Protein AF-A0A5C7DR04-F1 (afdb_monomer_lite)

Secondary structure (DSSP, 8-state):
----SHHHHHHHHHHHHHHHHHHHHTTSS-TT--EEEEEE---TT------SHHHHHHHHHHHHHHHHT-SS--SSS----EEEEETHHHHHHHHHHHH-GGG-SEEEEES---SSTTTGGGGTTHHHH-TTTS-SEEE-SS-SSEEEEEE-----BS-TTSTTB--HHHHHHH-S--HHHHHHHTTS---EEEEEEETT--SSS-HHHHHHHHHHHHHTT--EEEEEE-SGGG--SSS---SSTTTT--HHHHHHHHHHHHHHSPPPP--S-SEEEEEETTEEEEEEEETTEEEEEEEE------

Structure (mmCIF, N/CA/C/O backbone):
data_AF-A0A5C7DR04-F1
#
_entry.id   AF-A0A5C7DR04-F1
#
loop_
_atom_site.group_PDB
_atom_site.id
_atom_site.type_symbol
_atom_site.label_atom_id
_atom_site.label_alt_id
_atom_site.label_comp_id
_atom_site.label_asym_id
_atom_site.label_entity_id
_atom_site.label_seq_id
_atom_site.pdbx_PDB_ins_code
_atom_site.Cartn_x
_atom_site.Cartn_y
_atom_site.Cartn_z
_atom_site.occupancy
_atom_site.B_iso_or_equiv
_atom_site.auth_seq_id
_atom_site.auth_comp_id
_atom_site.auth_asym_id
_atom_site.auth_atom_id
_atom_site.pdbx_PDB_model_num
ATOM 1 N N . GLN A 1 1 ? 4.072 -14.974 -33.316 1.00 53.84 1 GLN A N 1
ATOM 2 C CA . GLN A 1 1 ? 3.931 -16.163 -32.447 1.00 53.84 1 GLN A CA 1
ATOM 3 C C . GLN A 1 1 ? 3.805 -15.668 -31.012 1.00 53.84 1 GLN A C 1
ATOM 5 O O . GLN A 1 1 ? 4.545 -14.759 -30.657 1.00 53.84 1 GLN A O 1
ATOM 10 N N . LYS A 1 2 ? 2.836 -16.148 -30.222 1.00 63.50 2 LYS A N 1
ATOM 11 C CA . LYS A 1 2 ? 2.761 -15.791 -28.796 1.00 63.50 2 LYS A CA 1
ATOM 12 C C . LYS A 1 2 ? 3.676 -16.752 -28.033 1.00 63.50 2 LYS A C 1
ATOM 14 O O . LYS A 1 2 ? 3.395 -17.942 -28.037 1.00 63.50 2 LYS A O 1
ATOM 19 N N . LEU A 1 3 ? 4.771 -16.245 -27.467 1.00 79.62 3 LEU A N 1
ATOM 20 C CA . LEU A 1 3 ? 5.701 -17.010 -26.629 1.00 79.62 3 LEU A CA 1
ATOM 21 C C . LEU A 1 3 ? 5.129 -17.025 -25.207 1.00 79.62 3 LEU A C 1
ATOM 23 O O . LEU A 1 3 ? 5.363 -16.093 -24.440 1.00 79.62 3 LEU A O 1
ATOM 27 N N . ASN A 1 4 ? 4.273 -18.002 -24.910 1.00 80.06 4 ASN A N 1
ATOM 28 C CA . ASN A 1 4 ? 3.465 -18.000 -23.681 1.00 80.06 4 ASN A CA 1
ATOM 29 C C . ASN A 1 4 ? 4.075 -18.842 -22.556 1.00 80.06 4 ASN A C 1
ATOM 31 O O . ASN A 1 4 ? 3.602 -18.776 -21.423 1.00 80.06 4 ASN A O 1
ATOM 35 N N . THR A 1 5 ? 5.097 -19.636 -22.865 1.00 83.62 5 THR A N 1
ATOM 36 C CA . THR A 1 5 ? 5.826 -20.466 -21.901 1.00 83.62 5 THR A CA 1
ATOM 37 C C . THR A 1 5 ? 7.280 -20.022 -21.823 1.00 83.62 5 THR A C 1
ATOM 39 O O . THR A 1 5 ? 7.810 -19.434 -22.770 1.00 83.62 5 THR A O 1
ATOM 42 N N . PHE A 1 6 ? 7.938 -20.288 -20.694 1.00 85.38 6 PHE A N 1
ATOM 43 C CA . PHE A 1 6 ? 9.355 -19.964 -20.543 1.00 85.38 6 PHE A CA 1
ATOM 44 C C . PHE A 1 6 ? 10.213 -20.785 -21.518 1.00 85.38 6 PHE A C 1
ATOM 46 O O . PHE A 1 6 ? 11.173 -20.268 -22.081 1.00 85.38 6 PHE A O 1
ATOM 53 N N . GLU A 1 7 ? 9.811 -22.027 -21.781 1.00 89.44 7 GLU A N 1
ATOM 54 C CA . GLU A 1 7 ? 10.455 -22.973 -22.690 1.00 89.44 7 GLU A CA 1
ATOM 55 C C . GLU A 1 7 ? 10.422 -22.504 -24.150 1.00 89.44 7 GLU A C 1
ATOM 57 O O . GLU A 1 7 ? 11.384 -22.712 -24.885 1.00 89.44 7 GLU A O 1
ATOM 62 N N . GLU A 1 8 ? 9.347 -21.835 -24.576 1.00 88.88 8 GLU A N 1
ATOM 63 C CA . GLU A 1 8 ? 9.268 -21.201 -25.898 1.00 88.88 8 GLU A CA 1
ATOM 64 C C . GLU A 1 8 ? 9.982 -19.844 -25.922 1.00 88.88 8 GLU A C 1
ATOM 66 O O . GLU A 1 8 ? 10.647 -19.493 -26.898 1.00 88.88 8 GLU A O 1
ATOM 71 N N . PHE A 1 9 ? 9.827 -19.060 -24.853 1.00 90.19 9 PHE A N 1
ATOM 72 C CA . PHE A 1 9 ? 10.338 -17.698 -24.759 1.00 90.19 9 PHE A CA 1
ATOM 73 C C . PHE A 1 9 ? 11.866 -17.651 -24.704 1.00 90.19 9 PHE A C 1
ATOM 75 O O . PHE A 1 9 ? 12.489 -16.891 -25.448 1.00 90.19 9 PHE A O 1
ATOM 82 N N . TYR A 1 10 ? 12.477 -18.468 -23.846 1.00 93.19 10 TYR A N 1
ATOM 83 C CA . TYR A 1 10 ? 13.900 -18.377 -23.540 1.00 93.19 10 TYR A CA 1
ATOM 84 C C . TYR A 1 10 ? 14.803 -18.619 -24.762 1.00 93.19 10 TYR A C 1
ATOM 86 O O . TYR A 1 10 ? 15.653 -17.765 -25.017 1.00 93.19 10 TYR A O 1
ATOM 94 N N . PRO A 1 11 ? 14.626 -19.683 -25.578 1.00 94.94 11 PRO A N 1
ATOM 95 C CA . PRO A 1 11 ? 15.494 -19.919 -26.736 1.00 94.94 11 PRO A CA 1
ATOM 96 C C . PRO A 1 11 ? 15.430 -18.792 -27.773 1.00 94.94 11 PRO A C 1
ATOM 98 O O . PRO A 1 11 ? 16.454 -18.399 -28.332 1.00 94.94 11 PRO A O 1
ATOM 101 N N . ALA A 1 12 ? 14.235 -18.238 -28.008 1.00 93.69 12 ALA A N 1
ATOM 102 C CA . ALA A 1 12 ? 14.050 -17.127 -28.935 1.00 93.69 12 ALA A CA 1
ATOM 103 C C . ALA A 1 12 ? 14.762 -15.856 -28.443 1.00 93.69 12 ALA A C 1
ATOM 105 O O . ALA A 1 12 ? 15.415 -15.164 -29.227 1.00 93.69 12 ALA A O 1
ATOM 106 N N . MET A 1 13 ? 14.661 -15.559 -27.145 1.00 94.81 13 MET A N 1
ATOM 107 C CA . MET A 1 13 ? 15.307 -14.389 -26.552 1.00 94.81 13 MET A CA 1
ATOM 108 C C . MET A 1 13 ? 16.822 -14.553 -26.424 1.00 94.81 13 MET A C 1
ATOM 110 O O . MET A 1 13 ? 17.541 -13.587 -26.653 1.00 94.81 13 MET A O 1
ATOM 114 N N . ASP A 1 14 ? 17.327 -15.755 -26.137 1.00 96.56 14 ASP A N 1
ATOM 115 C CA . ASP A 1 14 ? 18.769 -16.031 -26.108 1.00 96.56 14 ASP A CA 1
ATOM 116 C C . ASP A 1 14 ? 19.404 -15.826 -27.491 1.00 96.56 14 ASP A C 1
ATOM 118 O O . ASP A 1 14 ? 20.436 -15.160 -27.618 1.00 96.56 14 ASP A O 1
ATOM 122 N N . TYR A 1 15 ? 18.748 -16.319 -28.549 1.00 96.50 15 TYR A N 1
ATOM 123 C CA . TYR A 1 15 ? 19.172 -16.060 -29.925 1.00 96.50 15 TYR A CA 1
ATOM 124 C C . TYR A 1 15 ? 19.220 -14.557 -30.228 1.00 96.50 15 TYR A C 1
ATOM 126 O O . TYR A 1 15 ? 20.228 -14.052 -30.728 1.00 96.50 15 TYR A O 1
ATOM 134 N N . LEU A 1 16 ? 18.153 -13.828 -29.891 1.00 96.12 16 LEU A N 1
ATOM 135 C CA . LEU A 1 16 ? 18.067 -12.392 -30.141 1.00 96.12 16 LEU A CA 1
ATOM 136 C C . LEU A 1 16 ? 19.117 -11.611 -29.334 1.00 96.12 16 LEU A C 1
ATOM 138 O O . LEU A 1 16 ? 19.776 -10.726 -29.871 1.00 96.12 16 LEU A O 1
ATOM 142 N N . ASN A 1 17 ? 19.338 -11.988 -28.075 1.00 97.56 17 ASN A N 1
ATOM 143 C CA . ASN A 1 17 ? 20.356 -11.409 -27.204 1.00 97.56 17 ASN A CA 1
ATOM 144 C C . ASN A 1 17 ? 21.767 -11.558 -27.797 1.00 97.56 17 ASN A C 1
ATOM 146 O O . ASN A 1 17 ? 22.533 -10.594 -27.779 1.00 97.56 17 ASN A O 1
ATOM 150 N N . LYS A 1 18 ? 22.095 -12.735 -28.353 1.00 98.06 18 LYS A N 1
ATOM 151 C CA . LYS A 1 18 ? 23.366 -12.983 -29.057 1.00 98.06 18 LYS A CA 1
ATOM 152 C C . LYS A 1 18 ? 23.480 -12.152 -30.330 1.00 98.06 18 LYS A C 1
ATOM 154 O O . LYS A 1 18 ? 24.521 -11.552 -30.564 1.00 98.06 18 LYS A O 1
ATOM 159 N N . LYS A 1 19 ? 22.400 -12.038 -31.108 1.00 98.00 19 LYS A N 1
ATOM 160 C CA . LYS A 1 19 ? 22.392 -11.189 -32.306 1.00 98.00 19 LYS A CA 1
ATOM 161 C C . LYS A 1 19 ? 22.605 -9.716 -31.996 1.00 98.00 19 LYS A C 1
ATOM 163 O O . LYS A 1 19 ? 23.374 -9.069 -32.697 1.00 98.00 19 LYS A O 1
ATOM 168 N N . ILE A 1 20 ? 22.016 -9.206 -30.918 1.00 98.00 20 ILE A N 1
ATOM 169 C CA . ILE A 1 20 ? 22.282 -7.835 -30.473 1.00 98.00 20 ILE A CA 1
ATOM 170 C C . ILE A 1 20 ? 23.759 -7.672 -30.081 1.00 98.00 20 ILE A C 1
ATOM 172 O O . ILE A 1 20 ? 24.358 -6.657 -30.425 1.00 98.00 20 ILE A O 1
ATOM 176 N N . THR A 1 21 ? 24.377 -8.666 -29.429 1.00 98.12 21 THR A N 1
ATOM 177 C CA . THR A 1 21 ? 25.829 -8.648 -29.165 1.00 98.12 21 THR A CA 1
ATOM 178 C C . THR A 1 21 ? 26.639 -8.537 -30.456 1.00 98.12 21 THR A C 1
ATOM 180 O O . THR A 1 21 ? 27.527 -7.691 -30.535 1.00 98.12 21 THR A O 1
ATOM 183 N N . ASP A 1 22 ? 26.333 -9.356 -31.465 1.00 98.06 22 ASP A N 1
ATOM 184 C CA . ASP A 1 22 ? 27.039 -9.338 -32.753 1.00 98.06 22 ASP A CA 1
ATOM 185 C C . ASP A 1 22 ? 26.921 -7.958 -33.425 1.00 98.06 22 ASP A C 1
ATOM 187 O O . ASP A 1 22 ? 27.922 -7.377 -33.840 1.00 98.06 22 ASP A O 1
ATOM 191 N N . MET A 1 23 ? 25.713 -7.388 -33.451 1.00 98.06 23 MET A N 1
ATOM 192 C CA . MET A 1 23 ? 25.447 -6.069 -34.039 1.00 98.06 23 MET A CA 1
ATOM 193 C C . MET A 1 23 ? 26.178 -4.942 -33.299 1.00 98.06 23 MET A C 1
ATOM 195 O O . MET A 1 23 ? 26.731 -4.044 -33.931 1.00 98.06 23 MET A O 1
ATOM 199 N N . LYS A 1 24 ? 26.257 -5.004 -31.964 1.00 97.81 24 LYS A N 1
ATOM 200 C CA . LYS A 1 24 ? 27.069 -4.067 -31.171 1.00 97.81 24 LYS A CA 1
ATOM 201 C C . LYS A 1 24 ? 28.560 -4.182 -31.490 1.00 97.81 24 LYS A C 1
ATOM 203 O O . LYS A 1 24 ? 29.246 -3.168 -31.602 1.00 97.81 24 LYS A O 1
ATOM 208 N N . ASN A 1 25 ? 29.071 -5.404 -31.649 1.00 97.38 25 ASN A N 1
ATOM 209 C CA . ASN A 1 25 ? 30.475 -5.638 -32.000 1.00 97.38 25 ASN A CA 1
ATOM 210 C C . ASN A 1 25 ? 30.809 -5.112 -33.401 1.00 97.38 25 ASN A C 1
ATOM 212 O O . ASN A 1 25 ? 31.904 -4.596 -33.613 1.00 97.38 25 ASN A O 1
ATOM 216 N N . ASN A 1 26 ? 29.849 -5.184 -34.322 1.00 97.69 26 ASN A N 1
ATOM 217 C CA . ASN A 1 26 ? 29.962 -4.660 -35.681 1.00 97.69 26 ASN A CA 1
ATOM 218 C C . ASN A 1 26 ? 29.701 -3.148 -35.795 1.00 97.69 26 ASN A C 1
ATOM 220 O O . ASN A 1 26 ? 29.744 -2.617 -36.901 1.00 97.69 26 ASN A O 1
ATOM 224 N N . LEU A 1 27 ? 29.444 -2.452 -34.679 1.00 96.31 27 LEU A N 1
ATOM 225 C CA . LEU A 1 27 ? 29.074 -1.028 -34.639 1.00 96.31 27 LEU A CA 1
ATOM 226 C C . LEU A 1 27 ? 27.768 -0.704 -35.391 1.00 96.31 27 LEU A C 1
ATOM 228 O O . LEU A 1 27 ? 27.544 0.436 -35.791 1.00 96.31 27 LEU A O 1
ATOM 232 N N . GLU A 1 28 ? 26.896 -1.697 -35.570 1.00 97.50 28 GLU A N 1
ATOM 233 C CA . GLU A 1 28 ? 25.547 -1.513 -36.121 1.00 97.50 28 GLU A CA 1
ATOM 234 C C . GLU A 1 28 ? 24.583 -0.968 -35.058 1.00 97.50 28 GLU A C 1
ATOM 236 O O . GLU A 1 28 ? 23.640 -0.250 -35.384 1.00 97.50 28 GLU A O 1
ATOM 241 N N . PHE A 1 29 ? 24.838 -1.290 -33.786 1.00 97.06 29 PHE A N 1
ATOM 242 C CA . PHE A 1 29 ? 24.154 -0.723 -32.626 1.00 97.06 29 PHE A CA 1
ATOM 243 C C . PHE A 1 29 ? 25.140 -0.089 -31.651 1.00 97.06 29 PHE A C 1
ATOM 245 O O . PHE A 1 29 ? 26.270 -0.559 -31.489 1.00 97.06 29 PHE A O 1
ATOM 252 N N . ASP A 1 30 ? 24.667 0.936 -30.941 1.00 97.06 30 ASP A N 1
ATOM 253 C CA . ASP A 1 30 ? 25.412 1.553 -29.851 1.00 97.06 30 ASP A CA 1
ATOM 254 C C . ASP A 1 30 ? 25.696 0.541 -28.733 1.00 97.06 30 ASP A C 1
ATOM 256 O O . ASP A 1 30 ? 24.908 -0.368 -28.445 1.00 97.06 30 ASP A O 1
ATOM 260 N N . LYS A 1 31 ? 26.841 0.693 -28.062 1.00 94.06 31 LYS A N 1
ATOM 261 C CA . LYS A 1 31 ? 27.266 -0.248 -27.011 1.00 94.06 31 LYS A CA 1
ATOM 262 C C . LYS A 1 31 ? 26.282 -0.301 -25.837 1.00 94.06 31 LYS A C 1
ATOM 264 O O . LYS A 1 31 ? 26.107 -1.367 -25.239 1.00 94.06 31 LYS A O 1
ATOM 269 N N . ASP A 1 32 ? 25.636 0.819 -25.534 1.00 95.25 32 ASP A N 1
ATOM 270 C CA . ASP A 1 32 ? 24.636 0.989 -24.479 1.00 95.25 32 ASP A CA 1
ATOM 271 C C . ASP A 1 32 ? 23.197 0.693 -24.935 1.00 95.25 32 ASP A C 1
ATOM 273 O O . ASP A 1 32 ? 22.281 0.755 -24.117 1.00 95.25 32 ASP A O 1
ATOM 277 N N . TYR A 1 33 ? 22.987 0.300 -26.197 1.00 96.44 33 TYR A N 1
ATOM 278 C CA . TYR A 1 33 ? 21.675 -0.122 -26.682 1.00 96.44 33 TYR A CA 1
ATOM 279 C C . TYR A 1 33 ? 21.132 -1.310 -25.876 1.00 96.44 33 TYR A C 1
ATOM 281 O O . TYR A 1 33 ? 21.823 -2.310 -25.666 1.00 96.44 33 TYR A O 1
ATOM 289 N N . TYR A 1 34 ? 19.858 -1.260 -25.506 1.00 96.56 34 TYR A N 1
ATOM 290 C CA . TYR A 1 34 ? 19.129 -2.408 -24.978 1.00 96.56 34 TYR A CA 1
ATOM 291 C C . TYR A 1 34 ? 17.818 -2.571 -25.734 1.00 96.56 34 TYR A C 1
ATOM 293 O O . TYR A 1 34 ? 17.179 -1.592 -26.115 1.00 96.56 34 TYR A O 1
ATOM 301 N N . LEU A 1 35 ? 17.393 -3.820 -25.908 1.00 96.62 35 LEU A N 1
ATOM 302 C CA . LEU A 1 35 ? 16.041 -4.114 -26.350 1.00 96.62 35 LEU A CA 1
ATOM 303 C C . LEU A 1 35 ? 15.118 -4.190 -25.129 1.00 96.62 35 LEU A C 1
ATOM 305 O O . LEU A 1 35 ? 15.188 -5.151 -24.362 1.00 96.62 35 LEU A O 1
ATOM 309 N N . ASP A 1 36 ? 14.244 -3.202 -24.950 1.00 96.44 36 ASP A N 1
ATOM 310 C CA . ASP A 1 36 ? 13.188 -3.258 -23.938 1.00 96.44 36 ASP A CA 1
ATOM 311 C C . ASP A 1 36 ? 12.018 -4.128 -24.423 1.00 96.44 36 ASP A C 1
ATOM 313 O O . ASP A 1 36 ? 11.396 -3.852 -25.449 1.00 96.44 36 ASP A O 1
ATOM 317 N N . LEU A 1 37 ? 11.674 -5.165 -23.658 1.00 94.44 37 LEU A N 1
ATOM 318 C CA . LEU A 1 37 ? 10.532 -6.038 -23.931 1.00 94.44 37 LEU A CA 1
ATOM 319 C C . LEU A 1 37 ? 9.555 -6.041 -22.763 1.00 94.44 37 LEU A C 1
ATOM 321 O O . LEU A 1 37 ? 9.928 -6.299 -21.620 1.00 94.44 37 LEU A O 1
ATOM 325 N N . SER A 1 38 ? 8.272 -5.829 -23.053 1.00 93.38 38 SER A N 1
ATOM 326 C CA . SER A 1 38 ? 7.228 -5.985 -22.041 1.00 93.38 38 SER A CA 1
ATOM 327 C C . SER A 1 38 ? 6.921 -7.463 -21.793 1.00 93.38 38 SER A C 1
ATOM 329 O O . SER A 1 38 ? 6.648 -8.204 -22.740 1.00 93.38 38 SER A O 1
ATOM 331 N N . THR A 1 39 ? 6.861 -7.867 -20.528 1.00 91.75 39 THR A N 1
ATOM 332 C CA . THR A 1 39 ? 6.370 -9.184 -20.106 1.00 91.75 39 THR A CA 1
ATOM 333 C C . THR A 1 39 ? 5.263 -9.006 -19.073 1.00 91.75 39 THR A C 1
ATOM 335 O O . THR A 1 39 ? 5.278 -8.062 -18.285 1.00 91.75 39 THR A O 1
ATOM 338 N N . THR A 1 40 ? 4.258 -9.876 -19.093 1.00 91.00 40 THR A N 1
ATOM 339 C CA . THR A 1 40 ? 3.174 -9.847 -18.106 1.00 91.00 40 THR A CA 1
ATOM 340 C C . THR A 1 40 ? 3.174 -11.164 -17.353 1.00 91.00 40 THR A C 1
ATOM 342 O O . THR A 1 40 ? 3.151 -12.226 -17.971 1.00 91.00 40 THR A O 1
ATOM 345 N N . ILE A 1 41 ? 3.218 -11.087 -16.025 1.00 88.06 41 ILE A N 1
ATOM 346 C CA . ILE A 1 41 ? 3.162 -12.254 -15.152 1.00 88.06 41 ILE A CA 1
ATOM 347 C C . ILE A 1 41 ? 1.783 -12.891 -15.300 1.00 88.06 41 ILE A C 1
ATOM 349 O O . ILE A 1 41 ? 0.761 -12.212 -15.188 1.00 88.06 41 ILE A O 1
ATOM 353 N N . GLN A 1 42 ? 1.770 -14.201 -15.532 1.00 87.19 42 GLN A N 1
ATOM 354 C CA . GLN A 1 42 ? 0.560 -15.005 -15.617 1.00 87.19 42 GLN A CA 1
ATOM 355 C C . GLN A 1 42 ? 0.405 -15.819 -14.321 1.00 87.19 42 GLN A C 1
ATOM 357 O O . GLN A 1 42 ? 1.131 -16.796 -14.131 1.00 87.19 42 GLN A O 1
ATOM 362 N N . PRO A 1 43 ? -0.519 -15.450 -13.415 1.00 87.62 43 PRO A N 1
ATOM 363 C CA . PRO A 1 43 ? -0.771 -16.226 -12.203 1.00 87.62 43 PRO A CA 1
ATOM 364 C C . PRO A 1 43 ? -1.338 -17.614 -12.526 1.00 87.62 43 PRO A C 1
ATOM 366 O O . PRO A 1 43 ? -2.133 -17.768 -13.458 1.00 87.62 43 PRO A O 1
ATOM 369 N N . THR A 1 44 ? -0.996 -18.618 -11.714 1.00 88.56 44 THR A N 1
ATOM 370 C CA . THR A 1 44 ? -1.388 -20.027 -11.931 1.00 88.56 44 THR A CA 1
ATOM 371 C C . THR A 1 44 ? -2.897 -20.253 -11.869 1.00 88.56 44 THR A C 1
ATOM 373 O O . THR A 1 44 ? -3.418 -21.122 -12.562 1.00 88.56 44 THR A O 1
ATOM 376 N N . LYS A 1 45 ? -3.613 -19.449 -11.076 1.00 91.00 45 LYS A N 1
ATOM 377 C CA . LYS A 1 45 ? -5.073 -19.523 -10.910 1.00 91.00 45 LYS A CA 1
ATOM 378 C C . LYS A 1 45 ? -5.829 -18.465 -11.712 1.00 91.00 45 LYS A C 1
ATOM 380 O O . LYS A 1 45 ? -6.986 -18.180 -11.422 1.00 91.00 45 LYS A O 1
ATOM 385 N N . ASN A 1 46 ? -5.181 -17.858 -12.710 1.00 89.06 46 ASN A N 1
ATOM 386 C CA . ASN A 1 46 ? -5.761 -16.781 -13.513 1.00 89.06 46 ASN A CA 1
ATOM 387 C C . ASN A 1 46 ? -6.216 -15.563 -12.674 1.00 89.06 46 ASN A C 1
ATOM 389 O O . ASN A 1 46 ? -7.083 -14.800 -13.103 1.00 89.06 46 ASN A O 1
ATOM 393 N N . GLU A 1 47 ? -5.604 -15.361 -11.506 1.00 91.00 47 GLU A N 1
ATOM 394 C CA . GLU A 1 47 ? -5.825 -14.214 -10.619 1.00 91.00 47 GLU A CA 1
ATOM 395 C C . GLU A 1 47 ? -5.413 -12.896 -11.298 1.00 91.00 47 GLU A C 1
ATOM 397 O O . GLU A 1 47 ? -4.857 -12.880 -12.403 1.00 91.00 47 GLU A O 1
ATOM 402 N N . TYR A 1 48 ? -5.712 -11.774 -10.649 1.00 92.06 48 TYR A N 1
ATOM 403 C CA . TYR A 1 48 ? -5.290 -10.449 -11.088 1.00 92.06 48 TYR A CA 1
ATOM 404 C C . TYR A 1 48 ? -4.960 -9.568 -9.882 1.00 92.06 48 TYR A C 1
ATOM 406 O O . TYR A 1 48 ? -5.472 -9.761 -8.781 1.00 92.06 48 TYR A O 1
ATOM 414 N N . GLN A 1 49 ? -4.124 -8.563 -10.108 1.00 88.25 49 GLN A N 1
ATOM 415 C CA . GLN A 1 49 ? -3.772 -7.558 -9.122 1.00 88.25 49 GLN A CA 1
ATOM 416 C C . GLN A 1 49 ? -4.847 -6.460 -9.077 1.00 88.25 49 GLN A C 1
ATOM 418 O O . GLN A 1 49 ? -5.007 -5.687 -10.026 1.00 88.25 49 GLN A O 1
ATOM 423 N N . ASN A 1 50 ? -5.589 -6.383 -7.965 1.00 90.50 50 ASN A N 1
ATOM 424 C CA . ASN A 1 50 ? -6.555 -5.309 -7.674 1.00 90.50 50 ASN A CA 1
ATOM 425 C C . ASN A 1 50 ? -5.942 -4.137 -6.885 1.00 90.50 50 ASN A C 1
ATOM 427 O O . ASN A 1 50 ? -6.537 -3.057 -6.815 1.00 90.50 50 ASN A O 1
ATOM 431 N N . PHE A 1 51 ? -4.752 -4.356 -6.331 1.00 91.62 51 PHE A N 1
ATOM 432 C CA . PHE A 1 51 ? -3.941 -3.429 -5.560 1.00 91.62 51 PHE A CA 1
ATOM 433 C C . PHE A 1 51 ? -4.626 -2.903 -4.287 1.00 91.62 51 PHE A C 1
ATOM 435 O O . PHE A 1 51 ? -5.423 -1.964 -4.317 1.00 91.62 51 PHE A O 1
ATOM 442 N N . GLY A 1 52 ? -4.287 -3.484 -3.136 1.00 94.81 52 GLY A N 1
ATOM 443 C CA . GLY A 1 52 ? -4.706 -3.023 -1.812 1.00 94.81 52 GLY A CA 1
ATOM 444 C C . GLY A 1 52 ? -6.003 -3.642 -1.304 1.00 94.81 52 GLY A C 1
ATOM 445 O O . GLY A 1 52 ? -5.954 -4.426 -0.366 1.00 94.81 52 GLY A O 1
ATOM 446 N N . ILE A 1 53 ? -7.154 -3.288 -1.889 1.00 96.56 53 ILE A N 1
ATOM 447 C CA . ILE A 1 53 ? -8.475 -3.562 -1.282 1.00 96.56 53 ILE A CA 1
ATOM 448 C C . ILE A 1 53 ? -8.709 -5.056 -1.034 1.00 96.56 53 ILE A C 1
ATOM 450 O O . ILE A 1 53 ? -8.939 -5.440 0.107 1.00 96.56 53 ILE A O 1
ATOM 454 N N . MET A 1 54 ? -8.580 -5.902 -2.063 1.00 95.69 54 MET A N 1
ATOM 455 C CA . MET A 1 54 ? -8.756 -7.354 -1.901 1.00 95.69 54 MET A CA 1
ATOM 456 C C . MET A 1 54 ? -7.758 -7.944 -0.895 1.00 95.69 54 MET A C 1
ATOM 458 O O . MET A 1 54 ? -8.147 -8.697 -0.015 1.00 95.69 54 MET A O 1
ATOM 462 N N . GLN A 1 55 ? -6.492 -7.526 -0.960 1.00 96.50 55 GLN A N 1
ATOM 463 C CA . GLN A 1 55 ? -5.437 -8.025 -0.073 1.00 96.50 55 GLN A CA 1
ATOM 464 C C . GLN A 1 55 ? -5.691 -7.644 1.396 1.00 96.50 55 GLN A C 1
ATOM 466 O O . GLN A 1 55 ? -5.481 -8.452 2.294 1.00 96.50 55 GLN A O 1
ATOM 471 N N . ALA A 1 56 ? -6.148 -6.416 1.653 1.00 98.31 56 ALA A N 1
ATOM 472 C CA . ALA A 1 56 ? -6.493 -5.965 2.997 1.00 98.31 56 ALA A CA 1
ATOM 473 C C . ALA A 1 56 ? -7.758 -6.663 3.519 1.00 98.31 56 ALA A C 1
ATOM 475 O O . ALA A 1 56 ? -7.796 -7.054 4.683 1.00 98.31 56 ALA A O 1
ATOM 476 N N . MET A 1 57 ? -8.761 -6.885 2.664 1.00 98.00 57 MET A N 1
ATOM 477 C CA . MET A 1 57 ? -9.938 -7.682 3.025 1.00 98.00 57 MET A CA 1
ATOM 478 C C . MET A 1 57 ? -9.562 -9.129 3.360 1.00 98.00 57 MET A C 1
ATOM 480 O O . MET A 1 57 ? -10.053 -9.648 4.357 1.00 98.00 57 MET A O 1
ATOM 484 N N . ASP A 1 58 ? -8.655 -9.758 2.607 1.00 97.38 58 ASP A N 1
ATOM 485 C CA . ASP A 1 58 ? -8.159 -11.108 2.910 1.00 97.38 58 ASP A CA 1
ATOM 486 C C . ASP A 1 58 ? -7.466 -11.162 4.280 1.00 97.38 58 ASP A C 1
ATOM 488 O O . ASP A 1 58 ? -7.717 -12.077 5.067 1.00 97.38 58 ASP A O 1
ATOM 492 N N . ILE A 1 59 ? -6.645 -10.155 4.607 1.00 98.44 59 ILE A N 1
ATOM 493 C CA . ILE A 1 59 ? -6.008 -10.034 5.928 1.00 98.44 59 ILE A CA 1
ATOM 494 C C . ILE A 1 59 ? -7.067 -9.907 7.029 1.00 98.44 59 ILE A C 1
ATOM 496 O O . ILE A 1 59 ? -6.987 -10.614 8.033 1.00 98.44 59 ILE A O 1
ATOM 500 N N . ILE A 1 60 ? -8.069 -9.039 6.858 1.00 98.44 60 ILE A N 1
ATOM 501 C CA . ILE A 1 60 ? -9.118 -8.852 7.869 1.00 98.44 60 ILE A CA 1
ATOM 502 C C . ILE A 1 60 ? -9.962 -10.118 8.026 1.00 98.44 60 ILE A C 1
ATOM 504 O O . ILE A 1 60 ? -10.213 -10.541 9.150 1.00 98.44 60 ILE A O 1
ATOM 508 N N . ASN A 1 61 ? -10.344 -10.767 6.928 1.00 98.12 61 ASN A N 1
ATOM 509 C CA . ASN A 1 61 ? -11.111 -12.010 6.967 1.00 98.12 61 ASN A CA 1
ATOM 510 C C . ASN A 1 61 ? -10.333 -13.135 7.657 1.00 98.12 61 ASN A C 1
ATOM 512 O O . ASN A 1 61 ? -10.919 -13.909 8.409 1.00 98.12 61 ASN A O 1
ATOM 516 N N . ALA A 1 62 ? -9.010 -13.205 7.480 1.00 97.00 62 ALA A N 1
ATOM 517 C CA . ALA A 1 62 ? -8.176 -14.135 8.236 1.00 97.00 62 ALA A CA 1
ATOM 518 C C . ALA A 1 62 ? -8.176 -13.818 9.744 1.00 97.00 62 ALA A C 1
ATOM 520 O O . ALA A 1 62 ? -8.265 -14.734 10.561 1.00 97.00 62 ALA A O 1
ATOM 521 N N . ILE A 1 63 ? -8.119 -12.536 10.125 1.00 95.38 63 ILE A N 1
ATOM 522 C CA . ILE A 1 63 ? -8.208 -12.103 11.531 1.00 95.38 63 ILE A CA 1
ATOM 523 C C . ILE A 1 63 ? -9.557 -12.504 12.135 1.00 95.38 63 ILE A C 1
ATOM 525 O O . ILE A 1 63 ? -9.586 -13.079 13.222 1.00 95.38 63 ILE A O 1
ATOM 529 N N . LEU A 1 64 ? -10.658 -12.220 11.437 1.00 94.94 64 LEU A N 1
ATOM 530 C CA . LEU A 1 64 ? -12.011 -12.555 11.882 1.00 94.94 64 LEU A CA 1
ATOM 531 C C . LEU A 1 64 ? -12.195 -14.068 12.010 1.00 94.94 64 LEU A C 1
ATOM 533 O O . LEU A 1 64 ? -12.621 -14.546 13.059 1.00 94.94 64 LEU A O 1
ATOM 537 N N . TYR A 1 65 ? -11.749 -14.832 11.010 1.00 94.44 65 TYR A N 1
ATOM 538 C CA . TYR A 1 65 ? -11.788 -16.291 11.052 1.00 94.44 65 TYR A CA 1
ATOM 539 C C . TYR A 1 65 ? -11.034 -16.854 12.260 1.00 94.44 65 TYR A C 1
ATOM 541 O O . TYR A 1 65 ? -11.562 -17.722 12.952 1.00 94.44 65 TYR A O 1
ATOM 549 N N . ILE A 1 66 ? -9.821 -16.361 12.541 1.00 91.44 66 ILE A N 1
ATOM 550 C CA . ILE A 1 66 ? -9.029 -16.814 13.694 1.00 91.44 66 ILE A CA 1
ATOM 551 C C . ILE A 1 66 ? -9.729 -16.467 15.011 1.00 91.44 66 ILE A C 1
ATOM 553 O O . ILE A 1 66 ? -9.735 -17.301 15.911 1.00 91.44 66 ILE A O 1
ATOM 557 N N . LYS A 1 67 ? -10.324 -15.273 15.135 1.00 88.75 67 LYS A N 1
ATOM 558 C CA . LYS A 1 67 ? -11.071 -14.871 16.340 1.00 88.75 67 LYS A CA 1
ATOM 559 C C . LYS A 1 67 ? -12.302 -15.752 16.572 1.00 88.75 67 LYS A C 1
ATOM 561 O O . LYS A 1 67 ? -12.551 -16.135 17.710 1.00 88.75 67 LYS A O 1
ATOM 566 N N . ALA A 1 68 ? -13.018 -16.117 15.509 1.00 89.62 68 ALA A N 1
ATOM 567 C CA . ALA A 1 68 ? -14.165 -17.020 15.579 1.00 89.62 68 ALA A CA 1
ATOM 568 C C . ALA A 1 68 ? -13.762 -18.492 15.813 1.00 89.62 68 ALA A C 1
ATOM 570 O O . ALA A 1 68 ? -14.498 -19.249 16.440 1.00 89.62 68 ALA A O 1
ATOM 571 N N . ASN A 1 69 ? -12.581 -18.904 15.338 1.00 90.50 69 ASN A N 1
ATOM 572 C CA . ASN A 1 69 ? -12.121 -20.298 15.323 1.00 90.50 69 ASN A CA 1
ATOM 573 C C . ASN A 1 69 ? -10.757 -20.452 16.006 1.00 90.50 69 ASN A C 1
ATOM 575 O O . ASN A 1 69 ? -9.816 -21.000 15.424 1.00 90.50 69 ASN A O 1
ATOM 579 N N . LEU A 1 70 ? -10.626 -19.941 17.232 1.00 86.88 70 LEU A N 1
ATOM 580 C CA . LEU A 1 70 ? -9.343 -19.922 17.932 1.00 86.88 70 LEU A CA 1
ATOM 581 C C . LEU A 1 70 ? -8.754 -21.336 18.074 1.00 86.88 70 LEU A C 1
ATOM 583 O O . LEU A 1 70 ? -9.349 -22.187 18.738 1.00 86.88 70 LEU A O 1
ATOM 587 N N . PRO A 1 71 ? -7.551 -21.597 17.525 1.00 82.38 71 PRO A N 1
ATOM 588 C CA . PRO A 1 71 ? -6.933 -22.920 17.593 1.00 82.38 71 PRO A CA 1
ATOM 589 C C . PRO A 1 71 ? -6.261 -23.195 18.951 1.00 82.38 71 PRO A C 1
ATOM 591 O O . PRO A 1 71 ? -5.605 -24.220 19.127 1.00 82.38 71 PRO A O 1
ATOM 594 N N . PHE A 1 72 ? -6.386 -22.277 19.913 1.00 84.25 72 PHE A N 1
ATOM 595 C CA . PHE A 1 72 ? -5.789 -22.355 21.243 1.00 84.25 72 PHE A CA 1
ATOM 596 C C . PHE A 1 72 ? -6.718 -21.757 22.303 1.00 84.25 72 PHE A C 1
ATOM 598 O O . PHE A 1 72 ? -7.556 -20.902 22.020 1.00 84.25 72 PHE A O 1
ATOM 605 N N . LYS A 1 73 ? -6.540 -22.187 23.557 1.00 77.94 73 LYS A N 1
ATOM 606 C CA . LYS A 1 73 ? -7.241 -21.595 24.702 1.00 77.94 73 LYS A CA 1
ATOM 607 C C . LYS A 1 73 ? -6.640 -20.230 25.024 1.00 77.94 73 LYS A C 1
ATOM 609 O O . LYS A 1 73 ? -5.427 -20.114 25.190 1.00 77.94 73 LYS A O 1
ATOM 614 N N . ILE A 1 74 ? -7.494 -19.226 25.162 1.00 76.25 74 ILE A N 1
ATOM 615 C CA . ILE A 1 74 ? -7.122 -17.892 25.635 1.00 76.25 74 ILE A CA 1
ATOM 616 C C . ILE A 1 74 ? -7.481 -17.727 27.109 1.00 76.25 74 ILE A C 1
ATOM 618 O O . ILE A 1 74 ? -8.485 -18.261 27.573 1.00 76.25 74 ILE A O 1
ATOM 622 N N . MET A 1 75 ? -6.624 -17.027 27.858 1.00 63.00 75 MET A N 1
ATOM 623 C CA . MET A 1 75 ? -6.837 -16.755 29.288 1.00 63.00 75 MET A CA 1
ATOM 624 C C . MET A 1 75 ? -7.767 -15.554 29.531 1.00 63.00 75 MET A C 1
ATOM 626 O O . MET A 1 75 ? -8.335 -15.433 30.612 1.00 63.00 75 MET A O 1
ATOM 630 N N . SER A 1 76 ? -7.932 -14.682 28.534 1.00 62.50 76 SER A N 1
ATOM 631 C CA . SER A 1 76 ? -8.869 -13.553 28.509 1.00 62.50 76 SER A CA 1
ATOM 632 C C . SER A 1 76 ? -9.731 -13.640 27.258 1.00 62.50 76 SER A C 1
ATOM 634 O O . SER A 1 76 ? -9.258 -14.149 26.251 1.00 62.50 76 SER A O 1
ATOM 636 N N . TRP A 1 77 ? -10.960 -13.122 27.310 1.00 58.12 77 TRP A N 1
ATOM 637 C CA . TRP A 1 77 ? -11.931 -13.184 26.208 1.00 58.12 77 TRP A CA 1
ATOM 638 C C . TRP A 1 77 ? -11.516 -12.414 24.945 1.00 58.12 77 TRP A C 1
ATOM 640 O O . TRP A 1 77 ? -12.026 -12.713 23.873 1.00 58.12 77 TRP A O 1
ATOM 650 N N . ASP A 1 78 ? -10.568 -11.480 25.051 1.00 72.50 78 ASP A N 1
ATOM 651 C CA . ASP A 1 78 ? -10.112 -10.655 23.932 1.00 72.50 78 ASP A CA 1
ATOM 652 C C . ASP A 1 78 ? -8.602 -10.756 23.695 1.00 72.50 78 ASP A C 1
ATOM 654 O O . ASP A 1 78 ? -7.801 -10.820 24.634 1.00 72.50 78 ASP A O 1
ATOM 658 N N . ILE A 1 79 ? -8.223 -10.732 22.411 1.00 85.44 79 ILE A N 1
ATOM 659 C CA . ILE A 1 79 ? -6.838 -10.769 21.926 1.00 85.44 79 ILE A CA 1
ATOM 660 C C . ILE A 1 79 ? -6.518 -9.4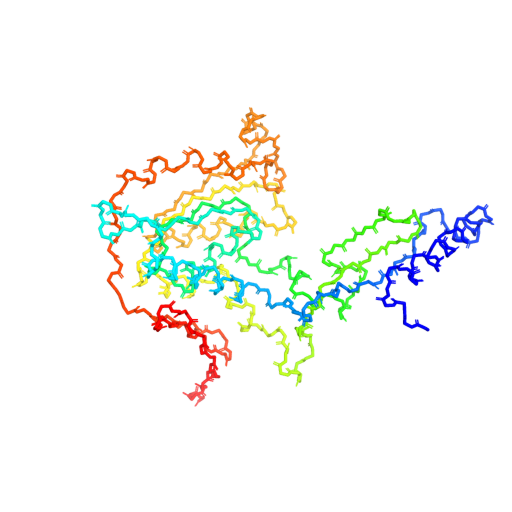60 21.203 1.00 85.44 79 ILE A C 1
ATOM 662 O O . ILE A 1 79 ? -7.255 -9.011 20.318 1.00 85.44 79 ILE A O 1
ATOM 666 N N . LYS A 1 80 ? -5.360 -8.881 21.530 1.00 91.31 80 LYS A N 1
ATOM 667 C CA . LYS A 1 80 ? -4.824 -7.713 20.830 1.00 91.31 80 LYS A CA 1
ATOM 668 C C . LYS A 1 80 ? -4.413 -8.084 19.401 1.00 91.31 80 LYS A C 1
ATOM 670 O O . LYS A 1 80 ? -3.627 -9.002 19.184 1.00 91.31 80 LYS A O 1
ATOM 675 N N . THR A 1 81 ? -4.938 -7.359 18.423 1.00 95.50 81 THR A N 1
ATOM 676 C CA . THR A 1 81 ? -4.633 -7.500 16.999 1.00 95.50 81 THR A CA 1
ATOM 677 C C . THR A 1 81 ? -3.575 -6.472 16.609 1.00 95.50 81 THR A C 1
ATOM 679 O O . THR A 1 81 ? -3.837 -5.270 16.563 1.00 95.50 81 THR A O 1
ATOM 682 N N . ILE A 1 82 ? -2.364 -6.957 16.340 1.00 97.62 82 ILE A N 1
ATOM 683 C CA . ILE A 1 82 ? -1.189 -6.142 16.015 1.00 97.62 82 ILE A CA 1
ATOM 684 C C . ILE A 1 82 ? -0.777 -6.470 14.583 1.00 97.62 82 ILE A C 1
ATOM 686 O O . ILE A 1 82 ? -0.428 -7.615 14.290 1.00 97.62 82 ILE A O 1
ATOM 690 N N . LEU A 1 83 ? -0.787 -5.477 13.699 1.00 98.38 83 LEU A N 1
ATOM 691 C CA . LEU A 1 83 ? -0.300 -5.627 12.332 1.00 98.38 83 LEU A CA 1
ATOM 692 C C . LEU A 1 83 ? 1.098 -5.034 12.210 1.00 98.38 83 LEU A C 1
ATOM 694 O O . LEU A 1 83 ? 1.337 -3.888 12.582 1.00 98.38 83 LEU A O 1
ATOM 698 N N . VAL A 1 84 ? 2.028 -5.823 11.677 1.00 98.38 84 VAL A N 1
ATOM 699 C CA . VAL A 1 84 ? 3.416 -5.406 11.468 1.00 98.38 84 VAL A CA 1
ATOM 700 C C . VAL A 1 84 ? 3.778 -5.609 10.009 1.00 98.38 84 VAL A C 1
ATOM 702 O O . VAL A 1 84 ? 3.601 -6.701 9.474 1.00 98.38 84 VAL A O 1
ATOM 705 N N . GLY A 1 85 ? 4.311 -4.575 9.366 1.00 97.81 85 GLY A N 1
ATOM 706 C CA . GLY A 1 85 ? 4.638 -4.643 7.949 1.00 97.81 85 GLY A CA 1
ATOM 707 C C . GLY A 1 85 ? 5.709 -3.649 7.532 1.00 97.81 85 GLY A C 1
ATOM 708 O O . GLY A 1 85 ? 5.951 -2.647 8.198 1.00 97.81 85 GLY A O 1
ATOM 709 N N . SER A 1 86 ? 6.355 -3.939 6.405 1.00 97.12 86 SER A N 1
ATOM 710 C CA . SER A 1 86 ? 7.272 -3.011 5.750 1.00 97.12 86 SER A CA 1
ATOM 711 C C . SER A 1 86 ? 6.853 -2.782 4.307 1.00 97.12 86 SER A C 1
ATOM 713 O O . SER A 1 86 ? 6.312 -3.697 3.678 1.00 97.12 86 SER A O 1
ATOM 715 N N . SER A 1 87 ? 7.084 -1.573 3.790 1.00 96.12 87 SER A N 1
ATOM 716 C CA . SER A 1 87 ? 6.752 -1.199 2.417 1.00 96.12 87 SER A CA 1
ATOM 717 C C . SER A 1 87 ? 5.274 -1.501 2.116 1.00 96.12 87 SER A C 1
ATOM 719 O O . SER A 1 87 ? 4.388 -1.079 2.864 1.00 96.12 87 SER A O 1
ATOM 721 N N . HIS A 1 88 ? 4.991 -2.299 1.085 1.00 96.25 88 HIS A N 1
ATOM 722 C CA . HIS A 1 88 ? 3.648 -2.776 0.754 1.00 96.25 88 HIS A CA 1
ATOM 723 C C . HIS A 1 88 ? 2.923 -3.444 1.937 1.00 96.25 88 HIS A C 1
ATOM 725 O O . HIS A 1 88 ? 1.731 -3.227 2.127 1.00 96.25 88 HIS A O 1
ATOM 731 N N . GLY A 1 89 ? 3.626 -4.213 2.777 1.00 97.69 89 GLY A N 1
ATOM 732 C CA . GLY A 1 89 ? 3.022 -4.853 3.951 1.00 97.69 89 GLY A CA 1
ATOM 733 C C . GLY A 1 89 ? 2.577 -3.847 5.016 1.00 97.69 89 GLY A C 1
ATOM 734 O O . GLY A 1 89 ? 1.519 -4.015 5.617 1.00 97.69 89 GLY A O 1
ATOM 735 N N . GLY A 1 90 ? 3.346 -2.772 5.223 1.00 98.19 90 GLY A N 1
ATOM 736 C CA . GLY A 1 90 ? 2.948 -1.675 6.112 1.00 98.19 90 GLY A CA 1
ATOM 737 C C . GLY A 1 90 ? 1.776 -0.876 5.533 1.00 98.19 90 GLY A C 1
ATOM 738 O O . GLY A 1 90 ? 0.867 -0.483 6.262 1.00 98.19 90 GLY A O 1
ATOM 739 N N . TYR A 1 91 ? 1.735 -0.717 4.207 1.00 98.38 91 TYR A N 1
ATOM 740 C CA . TYR A 1 91 ? 0.603 -0.112 3.504 1.00 98.38 91 TYR A CA 1
ATOM 741 C C . TYR A 1 91 ? -0.679 -0.928 3.720 1.00 98.38 91 TYR A C 1
ATOM 743 O O . TYR A 1 91 ? -1.702 -0.367 4.106 1.00 98.38 91 TYR A O 1
ATOM 751 N N . LEU A 1 92 ? -0.616 -2.254 3.553 1.00 98.62 92 LEU A N 1
ATOM 752 C CA . LEU A 1 92 ? -1.755 -3.138 3.805 1.00 98.62 92 LEU A CA 1
ATOM 753 C C . LEU A 1 92 ? -2.205 -3.092 5.269 1.00 98.62 92 LEU A C 1
ATOM 755 O O . LEU A 1 92 ? -3.406 -3.074 5.516 1.00 98.62 92 LEU A O 1
ATOM 759 N N . ALA A 1 93 ? -1.278 -3.009 6.229 1.00 98.69 93 ALA A N 1
ATOM 760 C CA . ALA A 1 93 ? -1.621 -2.848 7.643 1.00 98.69 93 ALA A CA 1
ATOM 761 C C . ALA A 1 93 ? -2.426 -1.560 7.896 1.00 98.69 93 ALA A C 1
ATOM 763 O O . ALA A 1 93 ? -3.494 -1.607 8.506 1.00 98.69 93 ALA A O 1
ATOM 764 N N . ASN A 1 94 ? -1.964 -0.427 7.356 1.00 98.69 94 ASN A N 1
ATOM 765 C CA . ASN A 1 94 ? -2.689 0.845 7.419 1.00 98.69 94 ASN A CA 1
ATOM 766 C C . ASN A 1 94 ? -4.052 0.773 6.711 1.00 98.69 94 ASN A C 1
ATOM 768 O O . ASN A 1 94 ? -5.043 1.292 7.224 1.00 98.69 94 ASN A O 1
ATOM 772 N N . LEU A 1 95 ? -4.129 0.093 5.564 1.00 98.62 95 LEU A N 1
ATOM 773 C CA . LEU A 1 95 ? -5.381 -0.085 4.832 1.00 98.62 95 LEU A CA 1
ATOM 774 C C . LEU A 1 95 ? -6.377 -0.961 5.605 1.00 98.62 95 LEU A C 1
ATOM 776 O O . LEU A 1 95 ? -7.567 -0.665 5.598 1.00 98.62 95 LEU A O 1
ATOM 780 N N . CYS A 1 96 ? -5.908 -1.981 6.332 1.00 98.81 96 CYS A N 1
ATOM 781 C CA . CYS A 1 96 ? -6.762 -2.787 7.207 1.00 98.81 96 CYS A CA 1
ATOM 782 C C . CYS A 1 96 ? -7.393 -1.936 8.317 1.00 98.81 96 CYS A C 1
ATOM 784 O O . CYS A 1 96 ? -8.594 -2.033 8.552 1.00 98.81 96 CYS A O 1
ATOM 786 N N . ALA A 1 97 ? -6.612 -1.057 8.956 1.00 98.50 97 ALA A N 1
ATOM 787 C CA . ALA A 1 97 ? -7.136 -0.122 9.953 1.00 98.50 97 ALA A CA 1
ATOM 788 C C . ALA A 1 97 ? -8.125 0.891 9.369 1.00 98.50 97 ALA A C 1
ATOM 790 O O . ALA A 1 97 ? -9.039 1.316 10.070 1.00 98.50 97 ALA A O 1
ATOM 791 N N . LYS A 1 98 ? -7.959 1.286 8.105 1.00 98.62 98 LYS A N 1
ATOM 792 C CA . LYS A 1 98 ? -8.936 2.123 7.404 1.00 98.62 98 LYS A CA 1
ATOM 793 C C . LYS A 1 98 ? -10.240 1.354 7.150 1.00 98.62 98 LYS A C 1
ATOM 795 O O . LYS A 1 98 ? -11.317 1.878 7.375 1.00 98.62 98 LYS A O 1
ATOM 800 N N . ILE A 1 99 ? -10.159 0.100 6.711 1.00 98.62 99 ILE A N 1
ATOM 801 C CA . ILE A 1 99 ? -11.333 -0.715 6.355 1.00 98.62 99 ILE A CA 1
ATOM 802 C C . ILE A 1 99 ? -12.132 -1.166 7.586 1.00 98.62 99 ILE A C 1
ATOM 804 O O . ILE A 1 99 ? -13.357 -1.135 7.566 1.00 98.62 99 ILE A O 1
ATOM 808 N N . ALA A 1 100 ? -11.449 -1.604 8.643 1.00 98.19 100 ALA A N 1
ATOM 809 C CA . ALA A 1 100 ? -12.071 -2.140 9.849 1.00 98.19 100 ALA A CA 1
ATOM 810 C C . ALA A 1 100 ? -11.306 -1.669 11.101 1.00 98.19 100 ALA A C 1
ATOM 812 O O . ALA A 1 100 ? -10.651 -2.480 11.764 1.00 98.19 100 ALA A O 1
ATOM 813 N N . PRO A 1 101 ? -11.358 -0.365 11.443 1.00 97.56 101 PRO A N 1
ATOM 814 C CA . PRO A 1 101 ? -10.591 0.209 12.557 1.00 97.56 101 PRO A CA 1
ATOM 815 C C . PRO A 1 101 ? -10.841 -0.510 13.887 1.00 97.56 101 PRO A C 1
ATOM 817 O O . PRO A 1 101 ? -9.919 -0.748 14.658 1.00 97.56 101 PRO A O 1
ATOM 820 N N . TRP A 1 102 ? -12.069 -0.973 14.109 1.00 96.50 102 TRP A N 1
ATOM 821 C CA . TRP A 1 102 ? -12.467 -1.727 15.297 1.00 96.50 102 TRP A CA 1
ATOM 822 C C . TRP A 1 102 ? -11.818 -3.105 15.448 1.00 96.50 102 TRP A C 1
ATOM 824 O O . TRP A 1 102 ? -11.962 -3.726 16.500 1.00 96.50 102 TRP A O 1
ATOM 834 N N . ASN A 1 103 ? -11.149 -3.617 14.415 1.00 95.81 103 ASN A N 1
ATOM 835 C CA . ASN A 1 103 ? -10.457 -4.897 14.476 1.00 95.81 103 ASN A CA 1
ATOM 836 C C . ASN A 1 103 ? -8.979 -4.781 14.816 1.00 95.81 103 ASN A C 1
ATOM 838 O O . ASN A 1 103 ? -8.399 -5.800 15.189 1.00 95.81 103 ASN A O 1
ATOM 842 N N . ILE A 1 104 ? -8.385 -3.592 14.704 1.00 97.31 104 ILE A N 1
ATOM 843 C CA . ILE A 1 104 ? -6.938 -3.384 14.761 1.00 97.31 104 ILE A CA 1
ATOM 844 C C . ILE A 1 104 ? -6.598 -2.533 15.982 1.00 97.31 104 ILE A C 1
ATOM 846 O O . ILE A 1 104 ? -7.120 -1.437 16.132 1.00 97.31 104 ILE A O 1
ATOM 850 N N . ASP A 1 105 ? -5.701 -3.017 16.841 1.00 97.44 105 ASP A N 1
ATOM 851 C CA . ASP A 1 105 ? -5.242 -2.256 18.010 1.00 97.44 105 ASP A CA 1
ATOM 852 C C . ASP A 1 105 ? -3.958 -1.484 17.703 1.00 97.44 105 ASP A C 1
ATOM 854 O O . ASP A 1 105 ? -3.785 -0.356 18.153 1.00 97.44 105 ASP A O 1
ATOM 858 N N . TYR A 1 106 ? -3.045 -2.103 16.948 1.00 98.19 106 TYR A N 1
ATOM 859 C CA . TYR A 1 106 ? -1.729 -1.543 16.650 1.00 98.19 106 TYR A CA 1
ATOM 860 C C . TYR A 1 106 ? -1.308 -1.762 15.211 1.00 98.19 106 TYR A C 1
ATOM 862 O O . TYR A 1 106 ? -1.499 -2.842 14.645 1.00 98.19 106 TYR A O 1
ATOM 870 N N . ILE A 1 107 ? -0.607 -0.764 14.683 1.00 98.69 107 ILE A N 1
ATOM 871 C CA . ILE A 1 107 ? 0.160 -0.852 13.449 1.00 98.69 107 ILE A CA 1
ATOM 872 C C . ILE A 1 107 ? 1.612 -0.494 13.741 1.00 98.69 107 ILE A C 1
ATOM 874 O O . ILE A 1 107 ? 1.913 0.609 14.191 1.00 98.69 107 ILE A O 1
ATOM 878 N N . VAL A 1 108 ? 2.517 -1.419 13.430 1.00 98.69 108 VAL A N 1
ATOM 879 C CA . VAL A 1 108 ? 3.958 -1.161 13.390 1.00 98.69 108 VAL A CA 1
ATOM 880 C C . VAL A 1 108 ? 4.395 -1.197 11.933 1.00 98.69 108 VAL A C 1
ATOM 882 O O . VAL A 1 108 ? 4.447 -2.252 11.300 1.00 98.69 108 VAL A O 1
ATOM 885 N N . ASP A 1 109 ? 4.680 -0.024 11.392 1.00 98.44 109 ASP A N 1
ATOM 886 C CA . ASP A 1 109 ? 4.901 0.181 9.968 1.00 98.44 109 ASP A CA 1
ATOM 887 C C . ASP A 1 109 ? 6.312 0.713 9.707 1.00 98.44 109 ASP A C 1
ATOM 889 O O . ASP A 1 109 ? 6.766 1.677 10.321 1.00 98.44 109 ASP A O 1
ATOM 893 N N . ASN A 1 110 ? 7.008 0.047 8.787 1.00 98.25 110 ASN A N 1
ATOM 894 C CA . ASN A 1 110 ? 8.325 0.430 8.307 1.00 98.25 110 ASN A CA 1
ATOM 895 C C . ASN A 1 110 ? 8.279 0.812 6.820 1.00 98.25 110 ASN A C 1
ATOM 897 O O . ASN A 1 110 ? 8.220 -0.061 5.948 1.00 98.25 110 ASN A O 1
ATOM 901 N N . SER A 1 111 ? 8.451 2.099 6.526 1.00 97.19 111 SER A N 1
ATOM 902 C CA . SER A 1 111 ? 8.603 2.623 5.164 1.00 97.19 111 SER A CA 1
ATOM 903 C C . SER A 1 111 ? 7.417 2.333 4.236 1.00 97.19 111 SER A C 1
ATOM 905 O O . SER A 1 111 ? 7.606 2.142 3.037 1.00 97.19 111 SER A O 1
ATOM 907 N N . SER A 1 112 ? 6.180 2.247 4.739 1.00 97.31 112 SER A N 1
ATOM 908 C CA . SER A 1 112 ? 5.038 2.172 3.824 1.00 97.31 112 SER A CA 1
ATOM 909 C C . SER A 1 112 ? 4.778 3.498 3.122 1.00 97.31 112 SER A C 1
ATOM 911 O O . SER A 1 112 ? 4.828 4.574 3.727 1.00 97.31 112 SER A O 1
ATOM 913 N N . TYR A 1 113 ? 4.415 3.407 1.847 1.00 95.94 113 TYR A N 1
ATOM 914 C CA . TYR A 1 113 ? 3.797 4.519 1.141 1.00 95.94 113 TYR A CA 1
ATOM 915 C C . TYR A 1 113 ? 2.356 4.705 1.637 1.00 95.94 113 TYR A C 1
ATOM 917 O O . TYR A 1 113 ? 1.655 3.747 1.970 1.00 95.94 113 TYR A O 1
ATOM 925 N N . VAL A 1 114 ? 1.913 5.959 1.681 1.00 96.19 114 VAL A N 1
ATOM 926 C CA . VAL A 1 114 ? 0.595 6.343 2.220 1.00 96.19 114 VAL A CA 1
ATOM 927 C C . VAL A 1 114 ? -0.316 6.961 1.164 1.00 96.19 114 VAL A C 1
ATOM 929 O O . VAL A 1 114 ? -1.508 7.127 1.409 1.00 96.19 114 VAL A O 1
ATOM 932 N N . CYS A 1 115 ? 0.216 7.262 -0.022 1.00 93.38 115 CYS A N 1
ATOM 933 C CA . CYS A 1 115 ? -0.566 7.651 -1.186 1.00 93.38 115 CYS A CA 1
ATOM 934 C C . CYS A 1 115 ? 0.123 7.253 -2.502 1.00 93.38 115 CYS A C 1
ATOM 936 O O . CYS A 1 115 ? 1.327 6.993 -2.541 1.00 93.38 115 CYS A O 1
ATOM 938 N N . PHE A 1 116 ? -0.634 7.230 -3.599 1.00 89.44 116 PHE A N 1
ATOM 939 C CA . PHE A 1 116 ? -0.159 6.800 -4.921 1.00 89.44 116 PHE A CA 1
ATOM 940 C C . PHE A 1 116 ? 0.466 7.899 -5.789 1.00 89.44 116 PHE A C 1
ATOM 942 O O . PHE A 1 116 ? 0.630 7.687 -6.987 1.00 89.44 116 PHE A O 1
ATOM 949 N N . LYS A 1 117 ? 0.862 9.053 -5.232 1.00 84.00 117 LYS A N 1
ATOM 950 C CA . LYS A 1 117 ? 1.423 10.172 -6.022 1.00 84.00 117 LYS A CA 1
ATOM 951 C C . LYS A 1 117 ? 2.620 9.745 -6.892 1.00 84.00 117 LYS A C 1
ATOM 953 O O . LYS A 1 117 ? 2.656 10.073 -8.075 1.00 84.00 117 LYS A O 1
ATOM 958 N N . LYS A 1 118 ? 3.572 8.986 -6.330 1.00 83.56 118 LYS A N 1
ATOM 959 C CA . LYS A 1 118 ? 4.787 8.529 -7.040 1.00 83.56 118 LYS A CA 1
ATOM 960 C C . LYS A 1 118 ? 4.770 7.057 -7.447 1.00 83.56 118 LYS A C 1
ATOM 962 O O . LYS A 1 118 ? 5.326 6.698 -8.481 1.00 83.56 118 LYS A O 1
ATOM 967 N N . ILE A 1 119 ? 4.110 6.203 -6.666 1.00 86.56 119 ILE A N 1
ATOM 968 C CA . ILE A 1 119 ? 4.186 4.747 -6.841 1.00 86.56 119 ILE A CA 1
ATOM 969 C C . ILE A 1 119 ? 3.039 4.172 -7.689 1.00 86.56 119 ILE A C 1
ATOM 971 O O . ILE A 1 119 ? 2.937 2.963 -7.836 1.00 86.56 119 ILE A O 1
ATOM 975 N N . TRP A 1 120 ? 2.190 4.999 -8.312 1.00 87.94 120 TRP A N 1
ATOM 976 C CA . TRP A 1 120 ? 1.020 4.546 -9.090 1.00 87.94 120 TRP A CA 1
ATOM 977 C C . TRP A 1 120 ? 1.323 3.475 -10.155 1.00 87.94 120 TRP A C 1
ATOM 979 O O . TRP A 1 120 ? 0.444 2.678 -10.481 1.00 87.94 120 TRP A O 1
ATOM 989 N N . ARG A 1 121 ? 2.557 3.405 -10.677 1.00 84.88 121 ARG A N 1
ATOM 990 C CA . ARG A 1 121 ? 2.968 2.399 -11.673 1.00 84.88 121 ARG A CA 1
ATOM 991 C C . ARG A 1 121 ? 2.742 0.953 -11.214 1.00 84.88 121 ARG A C 1
ATOM 993 O O . ARG A 1 121 ? 2.490 0.093 -12.050 1.00 84.88 121 ARG A O 1
ATOM 1000 N N . VAL A 1 122 ? 2.763 0.682 -9.904 1.00 85.31 122 VAL A N 1
ATOM 1001 C CA . VAL A 1 122 ? 2.552 -0.677 -9.367 1.00 85.31 122 VAL A CA 1
ATOM 1002 C C . VAL A 1 122 ? 1.077 -1.091 -9.296 1.00 85.31 122 VAL A C 1
ATOM 1004 O O . VAL A 1 122 ? 0.776 -2.230 -8.962 1.00 85.31 122 VAL A O 1
ATOM 1007 N N . ILE A 1 123 ? 0.140 -0.193 -9.627 1.00 89.19 123 ILE A N 1
ATOM 1008 C CA . ILE A 1 123 ? -1.301 -0.499 -9.664 1.00 89.19 123 ILE A CA 1
ATOM 1009 C C . ILE A 1 123 ? -1.636 -1.433 -10.844 1.00 89.19 123 ILE A C 1
ATOM 1011 O O . ILE A 1 123 ? -2.644 -2.137 -10.812 1.00 89.19 123 ILE A O 1
ATOM 1015 N N . GLY A 1 124 ? -0.769 -1.472 -11.863 1.00 88.25 124 GLY A N 1
ATOM 1016 C CA . GLY A 1 124 ? -0.799 -2.454 -12.952 1.00 88.25 124 GLY A CA 1
ATOM 1017 C C . GLY A 1 124 ? -1.110 -1.876 -14.335 1.00 88.25 124 GLY A C 1
ATOM 1018 O O . GLY A 1 124 ? -0.801 -2.511 -15.338 1.00 88.25 124 GLY A O 1
ATOM 1019 N N . PHE A 1 125 ? -1.652 -0.656 -14.425 1.00 91.31 125 PHE A N 1
ATOM 1020 C CA . PHE A 1 125 ? -1.983 -0.019 -15.712 1.00 91.31 125 PHE A CA 1
ATOM 1021 C C . PHE A 1 125 ? -0.811 0.755 -16.346 1.00 91.31 125 PHE A C 1
ATOM 1023 O O . PHE A 1 125 ? -0.972 1.363 -17.401 1.00 91.31 125 PHE A O 1
ATOM 1030 N N . GLY A 1 126 ? 0.387 0.727 -15.742 1.00 92.25 126 GLY A N 1
ATOM 1031 C CA . GLY A 1 126 ? 1.574 1.421 -16.267 1.00 92.25 126 GLY A CA 1
ATOM 1032 C C . GLY A 1 126 ? 1.953 1.000 -17.690 1.00 92.25 126 GLY A C 1
ATOM 1033 O O . GLY A 1 126 ? 2.386 1.836 -18.480 1.00 92.25 126 GLY A O 1
ATOM 1034 N N . LYS A 1 127 ? 1.684 -0.265 -18.047 1.00 93.00 127 LYS A N 1
ATOM 1035 C CA . LYS A 1 127 ? 1.927 -0.820 -19.386 1.00 93.00 127 LYS A CA 1
ATOM 1036 C C . LYS A 1 127 ? 1.195 -0.064 -20.492 1.00 93.00 127 LYS A C 1
ATOM 1038 O O . LYS A 1 127 ? 1.742 0.082 -21.578 1.00 93.00 127 LYS A O 1
ATOM 1043 N N . GLU A 1 128 ? -0.038 0.373 -20.227 1.00 93.62 128 GLU A N 1
ATOM 1044 C CA . GLU A 1 128 ? -0.864 1.094 -21.203 1.00 93.62 128 GLU A CA 1
ATOM 1045 C C . GLU A 1 128 ? -0.330 2.499 -21.490 1.00 93.62 128 GLU A C 1
ATOM 1047 O O . GLU A 1 128 ? -0.557 3.028 -22.573 1.00 93.62 128 GLU A O 1
ATOM 1052 N N . ILE A 1 129 ? 0.356 3.102 -20.515 1.00 94.00 129 ILE A N 1
ATOM 1053 C CA . ILE A 1 129 ? 0.895 4.459 -20.622 1.00 94.00 129 ILE A CA 1
ATOM 1054 C C . ILE A 1 129 ? 2.239 4.420 -21.341 1.00 94.00 129 ILE A C 1
ATOM 1056 O O . ILE A 1 129 ? 2.417 5.080 -22.358 1.00 94.00 129 ILE A O 1
ATOM 1060 N N . ASP A 1 130 ? 3.186 3.661 -20.790 1.00 95.38 130 ASP A N 1
ATOM 1061 C CA . ASP A 1 130 ? 4.516 3.468 -21.357 1.00 95.38 130 ASP A CA 1
ATOM 1062 C C . ASP A 1 130 ? 5.164 2.265 -20.663 1.00 95.38 130 ASP A C 1
ATOM 1064 O O . ASP A 1 130 ? 5.530 2.316 -19.482 1.00 95.38 130 ASP A O 1
ATOM 1068 N N . TYR A 1 131 ? 5.301 1.161 -21.399 1.00 94.31 131 TYR A N 1
ATOM 1069 C CA . TYR A 1 131 ? 5.815 -0.078 -20.830 1.00 94.31 131 TYR A CA 1
ATOM 1070 C C . TYR A 1 131 ? 7.321 -0.036 -20.517 1.00 94.31 131 TYR A C 1
ATOM 1072 O O . TYR A 1 131 ? 7.816 -0.899 -19.795 1.00 94.31 131 TYR A O 1
ATOM 1080 N N . ILE A 1 132 ? 8.064 0.934 -21.050 1.00 94.50 132 ILE A N 1
ATOM 1081 C CA . ILE A 1 132 ? 9.500 1.097 -20.798 1.00 94.50 132 ILE A CA 1
ATOM 1082 C C . ILE A 1 132 ? 9.705 1.945 -19.547 1.00 94.50 132 ILE A C 1
ATOM 1084 O O . ILE A 1 132 ? 10.535 1.619 -18.693 1.00 94.50 132 ILE A O 1
ATOM 1088 N N . LYS A 1 133 ? 8.926 3.024 -19.429 1.00 93.62 133 LYS A N 1
ATOM 1089 C CA . LYS A 1 133 ? 9.050 4.006 -18.350 1.00 93.62 133 LYS A CA 1
ATOM 1090 C C . LYS A 1 133 ? 8.355 3.582 -17.059 1.00 93.62 133 LYS A C 1
ATOM 1092 O O . LYS A 1 133 ? 8.826 3.934 -15.978 1.00 93.62 133 LYS A O 1
ATOM 1097 N N . TYR A 1 134 ? 7.257 2.829 -17.149 1.00 93.44 134 TYR A N 1
ATOM 1098 C CA . TYR A 1 134 ? 6.419 2.493 -15.992 1.00 93.44 134 TYR A CA 1
ATOM 1099 C C . TYR A 1 134 ? 6.235 0.990 -15.725 1.00 93.44 134 TYR A C 1
ATOM 1101 O O . TYR A 1 134 ? 5.112 0.574 -15.426 1.00 93.44 134 TYR A O 1
ATOM 1109 N N . PRO A 1 135 ? 7.289 0.153 -15.772 1.00 93.62 135 PRO A N 1
ATOM 1110 C CA . PRO A 1 135 ? 7.167 -1.237 -15.355 1.00 93.62 135 PRO A CA 1
ATOM 1111 C C . PRO A 1 135 ? 6.899 -1.367 -13.848 1.00 93.62 135 PRO A C 1
ATOM 1113 O O . PRO A 1 135 ? 7.278 -0.503 -13.045 1.00 93.62 135 PRO A O 1
ATOM 1116 N N . CYS A 1 136 ? 6.292 -2.486 -13.438 1.00 89.88 136 CYS A N 1
ATOM 1117 C CA . CYS A 1 136 ? 6.238 -2.860 -12.020 1.00 89.88 136 CYS A CA 1
ATOM 1118 C C . CYS A 1 136 ? 7.666 -3.084 -11.497 1.00 89.88 136 CYS A C 1
ATOM 1120 O O . CYS A 1 136 ? 8.040 -2.566 -10.443 1.00 89.88 136 CYS A O 1
ATOM 1122 N N . PHE A 1 137 ? 8.487 -3.777 -12.288 1.00 91.06 137 PHE A N 1
ATOM 1123 C CA . PHE A 1 137 ? 9.936 -3.874 -12.128 1.00 91.06 137 PHE A CA 1
ATOM 1124 C C . PHE A 1 137 ? 10.592 -4.188 -13.476 1.00 91.06 137 PHE A C 1
ATOM 1126 O O . PHE A 1 137 ? 9.931 -4.678 -14.391 1.00 91.06 137 PHE A O 1
ATOM 1133 N N . ALA A 1 138 ? 11.892 -3.930 -13.596 1.00 93.50 138 ALA A N 1
ATOM 1134 C CA . ALA A 1 138 ? 12.668 -4.319 -14.767 1.00 93.50 138 ALA A CA 1
ATOM 1135 C C . ALA A 1 138 ? 13.859 -5.192 -14.369 1.00 93.50 138 ALA A C 1
ATOM 1137 O O . ALA A 1 138 ? 14.379 -5.063 -13.261 1.00 93.50 138 ALA A O 1
ATOM 1138 N N . THR A 1 139 ? 14.287 -6.086 -15.260 1.00 94.81 139 THR A N 1
ATOM 1139 C CA . THR A 1 139 ? 15.428 -6.971 -15.002 1.00 94.81 139 THR A CA 1
ATOM 1140 C C . THR A 1 139 ? 16.212 -7.308 -16.267 1.00 94.81 139 THR A C 1
ATOM 1142 O O . THR A 1 139 ? 15.636 -7.489 -17.339 1.00 94.81 139 THR A O 1
ATOM 1145 N N . PHE A 1 140 ? 17.530 -7.431 -16.103 1.00 95.06 140 PHE A N 1
ATOM 1146 C CA . PHE A 1 140 ? 18.477 -7.975 -17.084 1.00 95.06 140 PHE A CA 1
ATOM 1147 C C . PHE A 1 140 ? 18.967 -9.376 -16.693 1.00 95.06 140 PHE A C 1
ATOM 1149 O O . PHE A 1 140 ? 19.876 -9.917 -17.309 1.00 95.06 140 PHE A O 1
ATOM 1156 N N . HIS A 1 141 ? 18.394 -9.980 -15.646 1.00 93.19 141 HIS A N 1
ATOM 1157 C CA . HIS A 1 141 ? 18.933 -11.203 -15.043 1.00 93.19 141 HIS A CA 1
ATOM 1158 C C . HIS A 1 141 ? 19.041 -12.386 -16.020 1.00 93.19 141 HIS A C 1
ATOM 1160 O O . HIS A 1 141 ? 19.877 -13.263 -15.830 1.00 93.19 141 HIS A O 1
ATOM 1166 N N . PHE A 1 142 ? 18.210 -12.405 -17.064 1.00 91.19 142 PHE A N 1
ATOM 1167 C CA . PHE A 1 142 ? 18.183 -13.480 -18.055 1.00 91.19 142 PHE A CA 1
ATOM 1168 C C . PHE A 1 142 ? 19.040 -13.187 -19.294 1.00 91.19 142 PHE A C 1
ATOM 1170 O O . PHE A 1 142 ? 19.521 -14.120 -19.928 1.00 91.19 142 PHE A O 1
ATOM 1177 N N . PHE A 1 143 ? 19.225 -11.912 -19.650 1.00 95.25 143 PHE A N 1
ATOM 1178 C CA . PHE A 1 143 ? 19.829 -11.494 -20.916 1.00 95.25 143 PHE A CA 1
ATOM 1179 C C . PHE A 1 143 ? 20.567 -10.162 -20.743 1.00 95.25 143 PHE A C 1
ATOM 1181 O O . PHE A 1 143 ? 19.998 -9.188 -20.259 1.00 95.25 143 PHE A O 1
ATOM 1188 N N . ASN A 1 144 ? 21.813 -10.087 -21.212 1.00 94.88 144 ASN A N 1
ATOM 1189 C CA . ASN A 1 144 ? 22.645 -8.890 -21.041 1.00 94.88 144 ASN A CA 1
ATOM 1190 C C . ASN A 1 144 ? 22.252 -7.724 -21.966 1.00 94.88 144 ASN A C 1
ATOM 1192 O O . ASN A 1 144 ? 22.574 -6.579 -21.667 1.00 94.88 144 ASN A O 1
ATOM 1196 N N . ASN A 1 145 ? 21.574 -7.995 -23.086 1.00 97.44 145 ASN A N 1
ATOM 1197 C CA . ASN A 1 145 ? 21.159 -6.980 -24.061 1.00 97.44 145 ASN A CA 1
ATOM 1198 C C . ASN A 1 145 ? 19.643 -6.767 -24.130 1.00 97.44 145 ASN A C 1
ATOM 1200 O O . ASN A 1 145 ? 19.179 -5.949 -24.924 1.00 97.44 145 ASN A O 1
ATOM 1204 N N . ILE A 1 146 ? 18.866 -7.508 -23.339 1.00 97.12 146 ILE A N 1
ATOM 1205 C CA . ILE A 1 146 ? 17.406 -7.428 -23.342 1.00 97.12 146 ILE A CA 1
ATOM 1206 C C . ILE A 1 146 ? 16.944 -7.059 -21.939 1.00 97.12 146 ILE A C 1
ATOM 1208 O O . ILE A 1 146 ? 17.161 -7.805 -20.985 1.00 97.12 146 ILE A O 1
ATOM 1212 N N . LYS A 1 147 ? 16.265 -5.919 -21.831 1.00 97.06 147 LYS A N 1
ATOM 1213 C CA . LYS A 1 147 ? 15.628 -5.478 -20.597 1.00 97.06 147 LYS A CA 1
ATOM 1214 C C . LYS A 1 147 ? 14.197 -5.985 -20.571 1.00 97.06 147 LYS A C 1
ATOM 1216 O O . LYS A 1 147 ? 13.375 -5.590 -21.395 1.00 97.06 147 LYS A O 1
ATOM 1221 N N . LEU A 1 148 ? 13.875 -6.841 -19.608 1.00 95.56 148 LEU A N 1
ATOM 1222 C CA . LEU A 1 148 ? 12.496 -7.271 -19.404 1.00 95.56 148 LEU A CA 1
ATOM 1223 C C . LEU A 1 148 ? 11.784 -6.268 -18.500 1.00 95.56 148 LEU A C 1
ATOM 1225 O O . LEU A 1 148 ? 12.125 -6.139 -17.327 1.00 95.56 148 LEU A O 1
ATOM 1229 N N . CYS A 1 149 ? 10.794 -5.575 -19.054 1.00 95.75 149 CYS A N 1
ATOM 1230 C CA . CYS A 1 149 ? 9.875 -4.691 -18.350 1.00 95.75 149 CYS A CA 1
ATOM 1231 C C . CYS A 1 149 ? 8.652 -5.500 -17.910 1.00 95.75 149 CYS A C 1
ATOM 1233 O O . CYS A 1 149 ? 7.805 -5.863 -18.730 1.00 95.75 149 CYS A O 1
ATOM 1235 N N . CYS A 1 150 ? 8.578 -5.824 -16.625 1.00 93.50 150 CYS A N 1
ATOM 1236 C CA . CYS A 1 150 ? 7.614 -6.772 -16.082 1.00 93.50 150 CYS A CA 1
ATOM 1237 C C . CYS A 1 150 ? 6.372 -6.071 -15.523 1.00 93.50 150 CYS A C 1
ATOM 1239 O O . CYS A 1 150 ? 6.467 -5.033 -14.860 1.00 93.50 150 CYS A O 1
ATOM 1241 N N . PHE A 1 151 ? 5.211 -6.680 -15.756 1.00 93.69 151 PHE A N 1
ATOM 1242 C CA . PHE A 1 151 ? 3.898 -6.170 -15.363 1.00 93.69 151 PHE A CA 1
ATOM 1243 C C . PHE A 1 151 ? 3.047 -7.245 -14.705 1.00 93.69 151 PHE A C 1
ATOM 1245 O O . PHE A 1 151 ? 3.093 -8.412 -15.096 1.00 93.69 151 PHE A O 1
ATOM 1252 N N . ASP A 1 152 ? 2.197 -6.829 -13.777 1.00 91.81 152 ASP A N 1
ATOM 1253 C CA . ASP A 1 152 ? 1.157 -7.687 -13.224 1.00 91.81 152 ASP A CA 1
ATOM 1254 C C . ASP A 1 152 ? -0.034 -7.783 -14.177 1.00 91.81 152 ASP A C 1
ATOM 1256 O O . ASP A 1 152 ? -0.369 -6.842 -14.903 1.00 91.81 152 ASP A O 1
ATOM 1260 N N . LYS A 1 153 ? -0.731 -8.918 -14.142 1.00 92.56 153 LYS A N 1
ATOM 1261 C CA . LYS A 1 153 ? -2.060 -9.009 -14.738 1.00 92.56 153 LYS A CA 1
ATOM 1262 C C . LYS A 1 153 ? -3.029 -8.151 -13.920 1.00 92.56 153 LYS A C 1
ATOM 1264 O O . LYS A 1 153 ? -3.214 -8.401 -12.733 1.00 92.56 153 LYS A O 1
ATOM 1269 N N . THR A 1 154 ? -3.681 -7.173 -14.544 1.00 92.94 154 THR A N 1
ATOM 1270 C CA . THR A 1 154 ? -4.676 -6.308 -13.893 1.00 92.94 154 THR A CA 1
ATOM 1271 C C . THR A 1 154 ? -5.894 -6.085 -14.788 1.00 92.94 154 THR A C 1
ATOM 1273 O O . THR A 1 154 ? -5.829 -6.280 -16.001 1.00 92.94 154 THR A O 1
ATOM 1276 N N . HIS A 1 155 ? -7.002 -5.668 -14.179 1.00 93.81 155 HIS A N 1
ATOM 1277 C CA . HIS A 1 155 ? -8.152 -5.123 -14.900 1.00 93.81 155 HIS A CA 1
ATOM 1278 C C . HIS A 1 155 ? -8.110 -3.597 -15.002 1.00 93.81 155 HIS A C 1
ATOM 1280 O O . HIS A 1 155 ? -8.832 -3.037 -15.820 1.00 93.81 155 HIS A O 1
ATOM 1286 N N . TRP A 1 156 ? -7.285 -2.923 -14.193 1.00 95.38 156 TRP A N 1
ATOM 1287 C CA . TRP A 1 156 ? -7.207 -1.468 -14.204 1.00 95.38 156 TRP A CA 1
ATOM 1288 C C . TRP A 1 156 ? -6.733 -0.940 -15.553 1.00 95.38 156 TRP A C 1
ATOM 1290 O O . TRP A 1 156 ? -5.783 -1.463 -16.128 1.00 95.38 156 TRP A O 1
ATOM 1300 N N . THR A 1 157 ? -7.387 0.120 -16.022 1.00 95.31 157 THR A N 1
ATOM 1301 C CA . THR A 1 157 ? -7.076 0.769 -17.298 1.00 95.31 157 THR A CA 1
ATOM 1302 C C . THR A 1 157 ? -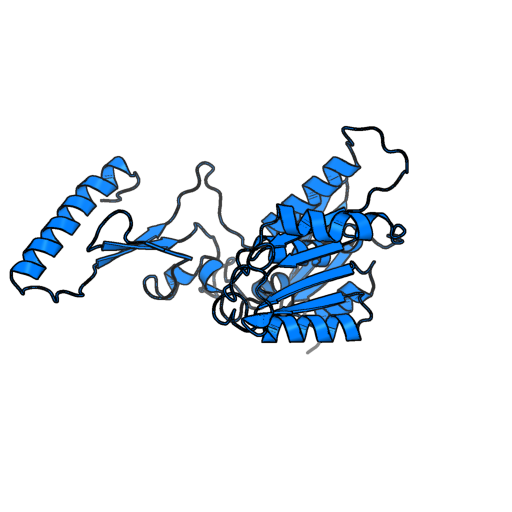7.186 2.286 -17.192 1.00 95.31 157 THR A C 1
ATOM 1304 O O . THR A 1 157 ? -7.899 2.828 -16.346 1.00 95.31 157 THR A O 1
ATOM 1307 N N . THR A 1 158 ? -6.489 2.985 -18.076 1.00 94.25 158 THR A N 1
ATOM 1308 C CA . THR A 1 158 ? -6.563 4.439 -18.266 1.00 94.25 158 THR A CA 1
ATOM 1309 C C . THR A 1 158 ? -7.775 4.878 -19.095 1.00 94.25 158 THR A C 1
ATOM 1311 O O . THR A 1 158 ? -8.125 6.060 -19.103 1.00 94.25 158 THR A O 1
ATOM 1314 N N . ASN A 1 159 ? -8.459 3.938 -19.756 1.00 96.19 159 ASN A N 1
ATOM 1315 C CA . ASN A 1 159 ? -9.632 4.205 -20.582 1.00 96.19 159 ASN A CA 1
ATOM 1316 C C . ASN A 1 159 ? -10.853 4.607 -19.731 1.00 96.19 159 ASN A C 1
ATOM 1318 O O . ASN A 1 159 ? -11.454 3.760 -19.071 1.00 96.19 159 ASN A O 1
ATOM 1322 N N . LYS A 1 160 ? -11.268 5.878 -19.814 1.00 95.81 160 LYS A N 1
ATOM 1323 C CA . LYS A 1 160 ? -12.404 6.454 -19.065 1.00 95.81 160 LYS A CA 1
ATOM 1324 C C . LYS A 1 160 ? -13.765 5.834 -19.388 1.00 95.81 160 LYS A C 1
ATOM 1326 O O . LYS A 1 160 ? -14.668 5.916 -18.564 1.00 95.81 160 LYS A O 1
ATOM 1331 N N . GLN A 1 161 ? -13.927 5.239 -20.568 1.00 96.25 161 GLN A N 1
ATOM 1332 C CA . GLN A 1 161 ? -15.169 4.575 -20.973 1.00 96.25 161 GLN A CA 1
ATOM 1333 C C . GLN A 1 161 ? -15.260 3.138 -20.438 1.00 96.25 161 GLN A C 1
ATOM 1335 O O . GLN A 1 161 ? -16.326 2.528 -20.487 1.00 96.25 161 GLN A O 1
ATOM 1340 N N . SER A 1 162 ? -14.157 2.582 -19.926 1.00 96.50 162 SER A N 1
ATOM 1341 C CA . SER A 1 162 ? -14.134 1.233 -19.367 1.00 96.50 162 SER A CA 1
ATOM 1342 C C . SER A 1 162 ? -14.767 1.193 -17.972 1.00 96.50 162 SER A C 1
ATOM 1344 O O . SER A 1 162 ? -14.460 2.051 -17.136 1.00 96.50 162 SER A O 1
ATOM 1346 N N . PRO A 1 163 ? -15.539 0.141 -17.632 1.00 93.38 163 PRO A N 1
ATOM 1347 C CA . PRO A 1 163 ? -15.962 -0.085 -16.251 1.00 93.38 163 PRO A CA 1
ATOM 1348 C C . PRO A 1 163 ? -14.768 -0.245 -15.296 1.00 93.38 163 PRO A C 1
ATOM 1350 O O . PRO A 1 163 ? -14.919 -0.000 -14.100 1.00 93.38 163 PRO A O 1
ATOM 1353 N N . TYR A 1 164 ? -13.577 -0.576 -15.808 1.00 95.25 164 TYR A N 1
ATOM 1354 C CA . TYR A 1 164 ? -12.338 -0.728 -15.042 1.00 95.25 164 TYR A CA 1
ATOM 1355 C C . TYR A 1 164 ? -11.406 0.493 -15.098 1.00 95.25 164 TYR A C 1
ATOM 1357 O O . TYR A 1 164 ? -10.225 0.383 -14.773 1.00 95.25 164 TYR A O 1
ATOM 1365 N N . TYR A 1 165 ? -11.902 1.665 -15.504 1.00 95.88 165 TYR A N 1
ATOM 1366 C CA . TYR A 1 165 ? -11.119 2.900 -15.458 1.00 95.88 165 TYR A CA 1
ATOM 1367 C C . TYR A 1 165 ? -10.537 3.150 -14.055 1.00 95.88 165 TYR A C 1
ATOM 1369 O O . TYR A 1 165 ? -11.290 3.225 -13.088 1.00 95.88 165 TYR A O 1
ATOM 1377 N N . PHE A 1 166 ? -9.229 3.327 -13.884 1.00 95.38 166 PHE A N 1
ATOM 1378 C CA . PHE A 1 166 ? -8.679 3.660 -12.567 1.00 95.38 166 PHE A CA 1
ATOM 1379 C C . PHE A 1 166 ? -8.938 5.137 -12.215 1.00 95.38 166 PHE A C 1
ATOM 1381 O O . PHE A 1 166 ? -8.081 6.004 -12.372 1.00 95.38 166 PHE A O 1
ATOM 1388 N N . SER A 1 167 ? -10.168 5.425 -11.783 1.00 95.12 167 SER A N 1
ATOM 1389 C CA . SER A 1 167 ? -10.649 6.768 -11.461 1.00 95.12 167 SER A CA 1
ATOM 1390 C C . SER A 1 167 ? -10.033 7.329 -10.180 1.00 95.12 167 SER A C 1
ATOM 1392 O O . SER A 1 167 ? -9.458 6.613 -9.354 1.00 95.12 167 SER A O 1
ATOM 1394 N N . ASN A 1 168 ? -10.218 8.632 -9.973 1.00 95.19 168 ASN A N 1
ATOM 1395 C CA . ASN A 1 168 ? -9.805 9.299 -8.748 1.00 95.19 168 ASN A CA 1
ATOM 1396 C C . ASN A 1 168 ? -10.453 8.672 -7.498 1.00 95.19 168 ASN A C 1
ATOM 1398 O O . ASN A 1 168 ? -9.750 8.402 -6.527 1.00 95.19 168 ASN A O 1
ATOM 1402 N N . ALA A 1 169 ? -11.741 8.317 -7.557 1.00 96.62 169 ALA A N 1
ATOM 1403 C CA . ALA A 1 169 ? -12.424 7.576 -6.498 1.00 96.62 169 ALA A CA 1
ATOM 1404 C C . ALA A 1 169 ? -11.707 6.263 -6.119 1.00 96.62 169 ALA A C 1
ATOM 1406 O O . ALA A 1 169 ? -11.500 5.956 -4.943 1.00 96.62 169 ALA A O 1
ATOM 1407 N N . ARG A 1 170 ? -11.275 5.494 -7.130 1.00 95.75 170 ARG A N 1
ATOM 1408 C CA . ARG A 1 170 ? -10.553 4.219 -6.961 1.00 95.75 170 ARG A CA 1
ATOM 1409 C C . ARG A 1 170 ? -9.151 4.412 -6.387 1.00 95.75 170 ARG A C 1
ATOM 1411 O O . ARG A 1 170 ? -8.674 3.528 -5.673 1.00 95.75 170 ARG A O 1
ATOM 1418 N N . ARG A 1 171 ? -8.512 5.555 -6.641 1.00 95.69 171 ARG A N 1
ATOM 1419 C CA . ARG A 1 171 ? -7.266 5.957 -5.977 1.00 95.69 171 ARG A CA 1
ATOM 1420 C C . ARG A 1 171 ? -7.511 6.353 -4.518 1.00 95.69 171 ARG A C 1
ATOM 1422 O O . ARG A 1 171 ? -6.862 5.803 -3.637 1.00 95.69 171 ARG A O 1
ATOM 1429 N N . MET A 1 172 ? -8.476 7.234 -4.248 1.00 97.00 172 MET A N 1
ATOM 1430 C CA . MET A 1 172 ? -8.755 7.774 -2.906 1.00 97.00 172 MET A CA 1
ATOM 1431 C C . MET A 1 172 ? -9.088 6.696 -1.870 1.00 97.00 172 MET A C 1
ATOM 1433 O O . MET A 1 172 ? -8.679 6.793 -0.710 1.00 97.00 172 MET A O 1
ATOM 1437 N N . ILE A 1 173 ? -9.820 5.647 -2.258 1.00 97.62 173 ILE A N 1
ATOM 1438 C CA . ILE A 1 173 ? -10.109 4.552 -1.327 1.00 97.62 173 ILE A CA 1
ATOM 1439 C C . ILE A 1 173 ? -8.852 3.749 -0.963 1.00 97.62 173 ILE A C 1
ATOM 1441 O O . ILE A 1 173 ? -8.752 3.243 0.154 1.00 97.62 173 ILE A O 1
ATOM 1445 N N . ARG A 1 174 ? -7.862 3.694 -1.859 1.00 97.12 174 ARG A N 1
ATOM 1446 C CA . ARG A 1 174 ? -6.581 3.013 -1.634 1.00 97.12 174 ARG A CA 1
ATOM 1447 C C . ARG A 1 174 ? -5.570 3.907 -0.914 1.00 97.12 174 ARG A C 1
ATOM 1449 O O . ARG A 1 174 ? -4.762 3.392 -0.159 1.00 97.12 174 ARG A O 1
ATOM 1456 N N . ASP A 1 175 ? -5.620 5.224 -1.097 1.00 97.31 175 ASP A N 1
ATOM 1457 C CA . ASP A 1 175 ? -4.755 6.163 -0.374 1.00 97.31 175 ASP A CA 1
ATOM 1458 C C . ASP A 1 175 ? -5.072 6.161 1.133 1.00 97.31 175 ASP A C 1
ATOM 1460 O O . ASP A 1 175 ? -6.229 6.266 1.542 1.00 97.31 175 ASP A O 1
ATOM 1464 N N . ILE A 1 176 ? -4.041 6.071 1.972 1.00 98.06 176 ILE A N 1
ATOM 1465 C CA . ILE A 1 176 ? -4.154 6.217 3.433 1.00 98.06 176 ILE A CA 1
ATOM 1466 C C . ILE A 1 176 ? -4.237 7.702 3.799 1.00 98.06 176 ILE A C 1
ATOM 1468 O O . ILE A 1 176 ? -5.051 8.101 4.629 1.00 98.06 176 ILE A O 1
ATOM 1472 N N . LEU A 1 177 ? -3.426 8.526 3.133 1.00 97.88 177 LEU A N 1
ATOM 1473 C CA . LEU A 1 177 ? -3.365 9.971 3.313 1.00 97.88 177 LEU A CA 1
ATOM 1474 C C . LEU A 1 177 ? -4.519 10.663 2.570 1.00 97.88 177 LEU A C 1
ATOM 1476 O O . LEU A 1 177 ? -4.346 11.251 1.505 1.00 97.88 177 LEU A O 1
ATOM 1480 N N . VAL A 1 178 ? -5.720 10.553 3.137 1.00 98.19 178 VAL A N 1
ATOM 1481 C CA . VAL A 1 178 ? -6.910 11.307 2.723 1.00 98.19 178 VAL A CA 1
ATOM 1482 C C . VAL A 1 178 ? -7.552 11.882 3.979 1.00 98.19 178 VAL A C 1
ATOM 1484 O O . VAL A 1 178 ? -8.145 11.142 4.762 1.00 98.19 178 VAL A O 1
ATOM 1487 N N . GLU A 1 179 ? -7.434 13.196 4.187 1.00 98.00 179 GLU A N 1
ATOM 1488 C CA . GLU A 1 179 ? -7.828 13.844 5.449 1.00 98.00 179 GLU A CA 1
ATOM 1489 C C . GLU A 1 179 ? -9.289 13.560 5.837 1.00 98.00 179 GLU A C 1
ATOM 1491 O O . GLU A 1 179 ? -9.558 13.188 6.976 1.00 98.00 179 GLU A O 1
ATOM 1496 N N . GLU A 1 180 ? -10.229 13.647 4.892 1.00 98.31 180 GLU A N 1
ATOM 1497 C CA . GLU A 1 180 ? -11.651 13.363 5.149 1.00 98.31 180 GLU A CA 1
ATOM 1498 C C . GLU A 1 180 ? -11.910 11.898 5.534 1.00 98.31 180 GLU A C 1
ATOM 1500 O O . GLU A 1 180 ? -12.767 11.598 6.371 1.00 98.31 180 GLU A O 1
ATOM 1505 N N . HIS A 1 181 ? -11.125 10.965 4.989 1.00 98.62 181 HIS A N 1
ATOM 1506 C CA . HIS A 1 181 ? -11.204 9.561 5.388 1.00 98.62 181 HIS A CA 1
ATOM 1507 C C . HIS A 1 181 ? -10.637 9.356 6.795 1.00 98.62 181 HIS A C 1
ATOM 1509 O O . HIS A 1 181 ? -11.232 8.636 7.591 1.00 98.62 181 HIS A O 1
ATOM 1515 N N . LEU A 1 182 ? -9.528 10.015 7.135 1.00 98.69 182 LEU A N 1
ATOM 1516 C CA . LEU A 1 182 ? -8.947 9.954 8.479 1.00 98.69 182 LEU A CA 1
ATOM 1517 C C . LEU A 1 182 ? -9.888 10.578 9.522 1.00 98.69 182 LEU A C 1
ATOM 1519 O O . LEU A 1 182 ? -10.071 10.009 10.597 1.00 98.69 182 LEU A O 1
ATOM 1523 N N . LYS A 1 183 ? -10.561 11.692 9.190 1.00 98.62 183 LYS A N 1
ATOM 1524 C CA . LYS A 1 183 ? -11.637 12.278 10.011 1.00 98.62 183 LYS A CA 1
ATOM 1525 C C . LYS A 1 183 ? -12.754 11.269 10.247 1.00 98.62 183 LYS A C 1
ATOM 1527 O O . LYS A 1 183 ? -13.121 11.037 11.393 1.00 98.62 183 LYS A O 1
ATOM 1532 N N . THR A 1 184 ? -13.232 10.619 9.188 1.00 98.50 184 THR A N 1
ATOM 1533 C CA . THR A 1 184 ? -14.255 9.567 9.288 1.00 98.50 184 THR A CA 1
ATOM 1534 C C . THR A 1 184 ? -13.794 8.418 10.189 1.00 98.50 184 THR A C 1
ATOM 1536 O O . THR A 1 184 ? -14.512 8.018 11.100 1.00 98.50 184 THR A O 1
ATOM 1539 N N . GLN A 1 185 ? -12.567 7.929 9.996 1.00 98.19 185 GLN A N 1
ATOM 1540 C CA . GLN A 1 185 ? -11.973 6.866 10.810 1.00 98.19 185 GLN A CA 1
ATOM 1541 C C . GLN A 1 185 ? -11.838 7.271 12.289 1.00 98.19 185 GLN A C 1
ATOM 1543 O O . GLN A 1 185 ? -11.962 6.426 13.168 1.00 98.19 185 GLN A O 1
ATOM 1548 N N . SER A 1 186 ? -11.625 8.557 12.587 1.00 97.75 186 SER A N 1
ATOM 1549 C CA . SER A 1 186 ? -11.428 9.056 13.956 1.00 97.75 186 SER A CA 1
ATOM 1550 C C . SER A 1 186 ? -12.653 8.920 14.871 1.00 97.75 186 SER A C 1
ATOM 1552 O O . SER A 1 186 ? -12.506 9.016 16.090 1.00 97.75 186 SER A O 1
ATOM 1554 N N . PHE A 1 187 ? -13.839 8.667 14.308 1.00 97.44 187 PHE A N 1
ATOM 1555 C CA . PHE A 1 187 ? -15.064 8.379 15.063 1.00 97.44 187 PHE A CA 1
ATOM 1556 C C . PHE A 1 187 ? -15.186 6.909 15.502 1.00 97.44 187 PHE A C 1
ATOM 1558 O O . PHE A 1 187 ? -16.140 6.550 16.188 1.00 97.44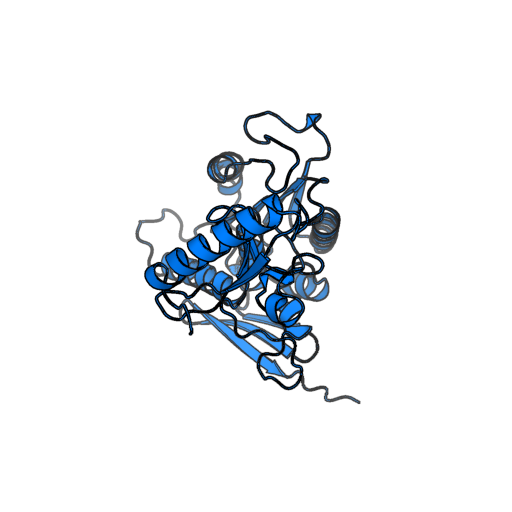 187 PHE A O 1
ATOM 1565 N N . TYR A 1 188 ? -14.232 6.062 15.116 1.00 98.12 188 TYR A N 1
ATOM 1566 C CA . TYR A 1 188 ? -14.168 4.641 15.454 1.00 98.12 188 TYR A CA 1
ATOM 1567 C C . TYR A 1 188 ? -13.035 4.376 16.457 1.00 98.12 188 TYR A C 1
ATOM 1569 O O . TYR A 1 188 ? -12.238 5.282 16.727 1.00 98.12 188 TYR A O 1
ATOM 1577 N N . PRO A 1 189 ? -12.921 3.150 17.013 1.00 97.25 189 PRO A N 1
ATOM 1578 C CA . PRO A 1 189 ? -11.754 2.769 17.801 1.00 97.25 189 PRO A CA 1
ATOM 1579 C C . PRO A 1 189 ? -10.465 3.101 17.046 1.00 97.25 189 PRO A C 1
ATOM 1581 O O . PRO A 1 189 ? -10.278 2.705 15.896 1.00 97.25 189 PRO A O 1
ATOM 1584 N N . LYS A 1 190 ? -9.614 3.905 17.682 1.00 97.12 190 LYS A N 1
ATOM 1585 C CA . LYS A 1 190 ? -8.403 4.459 17.079 1.00 97.12 190 LYS A CA 1
ATOM 1586 C C . LYS A 1 190 ? -7.238 3.498 17.301 1.00 97.12 190 LYS A C 1
ATOM 1588 O O . LYS A 1 190 ? -6.767 3.444 18.441 1.00 97.12 190 LYS A O 1
ATOM 1593 N N . PRO A 1 191 ? -6.753 2.779 16.274 1.00 96.94 191 PRO A N 1
ATOM 1594 C CA . PRO A 1 191 ? -5.518 2.024 16.408 1.00 96.94 191 PRO A CA 1
ATOM 1595 C C . PRO A 1 191 ? -4.364 2.953 16.774 1.00 96.94 191 PRO A C 1
ATOM 1597 O O . PRO A 1 191 ? -4.350 4.140 16.429 1.00 96.94 191 PRO A O 1
ATOM 1600 N N . LYS A 1 192 ? -3.380 2.382 17.455 1.00 98.44 19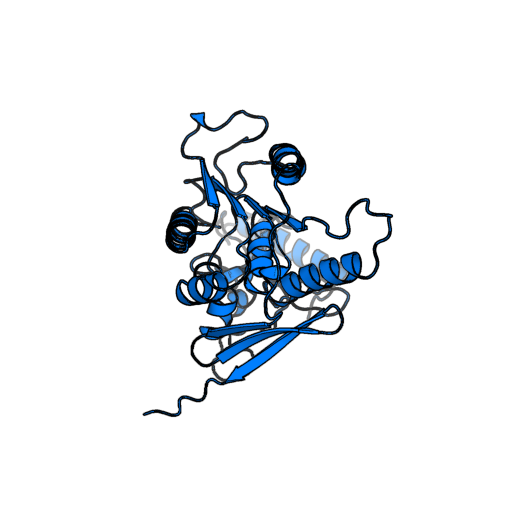2 LYS A N 1
ATOM 1601 C CA . LYS A 1 192 ? -2.122 3.042 17.775 1.00 98.44 192 LYS A CA 1
ATOM 1602 C C . LYS A 1 192 ? -1.094 2.762 16.686 1.00 98.44 192 LYS A C 1
ATOM 1604 O O . LYS A 1 192 ? -1.068 1.673 16.108 1.00 98.44 192 LYS A O 1
ATOM 1609 N N . TYR A 1 193 ? -0.235 3.731 16.402 1.00 98.69 193 TYR A N 1
ATOM 1610 C CA . TYR A 1 193 ? 0.689 3.667 15.272 1.00 98.69 193 TYR A CA 1
ATOM 1611 C C . TYR A 1 193 ? 2.136 3.862 15.716 1.00 98.69 193 TYR A C 1
ATOM 1613 O O . TYR A 1 193 ? 2.451 4.794 16.447 1.00 98.69 193 TYR A O 1
ATOM 1621 N N . ILE A 1 194 ? 3.031 3.018 15.208 1.00 98.75 194 ILE A N 1
ATOM 1622 C CA . ILE A 1 194 ? 4.478 3.183 15.334 1.00 98.75 194 ILE A CA 1
ATOM 1623 C C . ILE A 1 194 ? 5.065 3.176 13.927 1.00 98.75 194 ILE A C 1
ATOM 1625 O O . ILE A 1 194 ? 5.117 2.135 13.268 1.00 98.75 194 ILE A O 1
ATOM 1629 N N . PHE A 1 195 ? 5.509 4.340 13.466 1.00 98.75 195 PHE A N 1
ATOM 1630 C CA . PHE A 1 195 ? 6.083 4.530 12.141 1.00 98.75 195 PHE A CA 1
ATOM 1631 C C . PHE A 1 195 ? 7.602 4.626 12.204 1.00 98.75 195 PHE A C 1
ATOM 1633 O O . PHE A 1 195 ? 8.150 5.435 12.944 1.00 98.75 195 PHE A O 1
ATOM 1640 N N . TYR A 1 196 ? 8.279 3.833 11.379 1.00 98.50 196 TYR A N 1
ATOM 1641 C CA . TYR A 1 196 ? 9.697 3.978 11.067 1.00 98.50 196 TYR A CA 1
ATOM 1642 C C . TYR A 1 196 ? 9.830 4.462 9.636 1.00 98.50 196 TYR A C 1
ATOM 1644 O O . TYR A 1 196 ? 9.344 3.796 8.718 1.00 98.50 196 TYR A O 1
ATOM 1652 N N . HIS A 1 197 ? 10.492 5.600 9.439 1.00 98.38 197 HIS A N 1
ATOM 1653 C CA . HIS A 1 197 ? 10.623 6.169 8.103 1.00 98.38 197 HIS A CA 1
ATOM 1654 C C . HIS A 1 197 ? 11.946 6.900 7.915 1.00 98.38 197 HIS A C 1
ATOM 1656 O O . HIS A 1 197 ? 12.344 7.717 8.750 1.00 98.38 197 HIS A O 1
ATOM 1662 N N . SER A 1 198 ? 12.607 6.617 6.795 1.00 97.88 198 SER A N 1
ATOM 1663 C CA . SER A 1 198 ? 13.823 7.314 6.390 1.00 97.88 198 SER A CA 1
ATOM 1664 C C . SER A 1 198 ? 13.490 8.573 5.606 1.00 97.88 198 SER A C 1
ATOM 1666 O O . SER A 1 198 ? 12.690 8.532 4.675 1.00 97.88 198 SER A O 1
ATOM 1668 N N . LYS A 1 199 ? 14.169 9.680 5.918 1.00 97.31 199 LYS A N 1
ATOM 1669 C CA . LYS A 1 199 ? 14.114 10.915 5.124 1.00 97.31 199 LYS A CA 1
ATOM 1670 C C . LYS A 1 199 ? 14.632 10.719 3.690 1.00 97.31 199 LYS A C 1
ATOM 1672 O O . LYS A 1 199 ? 14.306 11.503 2.807 1.00 97.31 199 LYS A O 1
ATOM 1677 N N . PHE A 1 200 ? 15.436 9.684 3.457 1.00 96.62 200 PHE A N 1
ATOM 1678 C CA . PHE A 1 200 ? 16.067 9.406 2.164 1.00 96.62 200 PHE A CA 1
ATOM 1679 C C . PHE A 1 200 ? 15.228 8.484 1.265 1.00 96.62 200 PHE A C 1
ATOM 1681 O O . PHE A 1 200 ? 15.620 8.199 0.135 1.00 96.62 200 PHE A O 1
ATOM 1688 N N . ASP A 1 201 ? 14.060 8.038 1.730 1.00 94.25 201 ASP A N 1
ATOM 1689 C CA . ASP A 1 201 ? 13.095 7.308 0.911 1.00 94.25 201 ASP A CA 1
ATOM 1690 C C . ASP A 1 201 ? 12.307 8.281 0.024 1.00 94.25 201 ASP A C 1
ATOM 1692 O O . ASP A 1 201 ? 11.211 8.710 0.361 1.00 94.25 201 ASP A O 1
ATOM 1696 N N . ILE A 1 202 ? 12.904 8.696 -1.093 1.00 90.31 202 ILE A N 1
ATOM 1697 C CA . ILE A 1 202 ? 12.332 9.735 -1.967 1.00 90.31 202 ILE A CA 1
ATOM 1698 C C . ILE A 1 202 ? 11.555 9.174 -3.164 1.00 90.31 202 ILE A C 1
ATOM 1700 O O . ILE A 1 202 ? 10.689 9.863 -3.714 1.00 90.31 202 ILE A O 1
ATOM 1704 N N . GLU A 1 203 ? 11.850 7.936 -3.568 1.00 86.25 203 GLU A N 1
ATOM 1705 C CA . GLU A 1 203 ? 11.311 7.328 -4.791 1.00 86.25 203 GLU A CA 1
ATOM 1706 C C . GLU A 1 203 ? 10.062 6.481 -4.536 1.00 86.25 203 GLU A C 1
ATOM 1708 O O . GLU A 1 203 ? 9.124 6.506 -5.336 1.00 86.25 203 GLU A O 1
ATOM 1713 N N . ILE A 1 204 ? 10.034 5.720 -3.435 1.00 90.31 204 ILE A N 1
ATOM 1714 C CA . ILE A 1 204 ? 8.994 4.712 -3.193 1.00 90.31 204 ILE A CA 1
ATOM 1715 C C . ILE A 1 204 ? 7.950 5.243 -2.218 1.00 90.31 204 ILE A C 1
ATOM 1717 O O . ILE A 1 204 ? 6.759 5.242 -2.535 1.00 90.31 204 ILE A O 1
ATOM 1721 N N . ALA A 1 205 ? 8.390 5.694 -1.046 1.00 94.31 205 ALA A N 1
ATOM 1722 C CA . ALA A 1 205 ? 7.523 6.227 -0.009 1.00 94.31 205 ALA A CA 1
ATOM 1723 C C . ALA A 1 205 ? 8.109 7.542 0.527 1.00 94.31 205 ALA A C 1
ATOM 1725 O O . ALA A 1 205 ? 8.776 7.517 1.558 1.00 94.31 205 ALA A O 1
ATOM 1726 N N . PRO A 1 206 ? 7.852 8.682 -0.145 1.00 94.75 206 PRO A N 1
ATOM 1727 C CA . PRO A 1 206 ? 8.323 9.996 0.287 1.00 94.75 206 PRO A CA 1
ATOM 1728 C C . PRO A 1 206 ? 8.068 10.257 1.771 1.00 94.75 206 PRO A C 1
ATOM 1730 O O . PRO A 1 206 ? 6.946 10.097 2.263 1.00 94.75 206 PRO A O 1
ATOM 1733 N N . PHE A 1 207 ? 9.116 10.669 2.481 1.00 95.62 207 PHE A N 1
ATOM 1734 C CA . PHE A 1 207 ? 9.048 10.958 3.910 1.00 95.62 207 PHE A CA 1
ATOM 1735 C C . PHE A 1 207 ? 8.021 12.051 4.233 1.00 95.62 207 PHE A C 1
ATOM 1737 O O . PHE A 1 207 ? 7.314 11.958 5.235 1.00 95.62 207 PHE A O 1
ATOM 1744 N N . GLU A 1 208 ? 7.892 13.051 3.362 1.00 96.00 208 GLU A N 1
ATOM 1745 C CA . GLU A 1 208 ? 6.976 14.178 3.534 1.00 96.00 208 GLU A CA 1
ATOM 1746 C C . GLU A 1 208 ? 5.514 13.716 3.588 1.00 96.00 208 GLU A C 1
ATOM 1748 O O . GLU A 1 208 ? 4.752 14.190 4.427 1.00 96.00 208 GLU A O 1
ATOM 1753 N N . ASP A 1 209 ? 5.133 12.730 2.766 1.00 96.88 209 ASP A N 1
ATOM 1754 C CA . ASP A 1 209 ? 3.780 12.165 2.798 1.00 96.88 209 ASP A CA 1
ATOM 1755 C C . ASP A 1 209 ? 3.525 11.436 4.142 1.00 96.88 209 ASP A C 1
ATOM 1757 O O . ASP A 1 209 ? 2.427 11.498 4.701 1.00 96.88 209 ASP A O 1
ATOM 1761 N N . LYS A 1 210 ? 4.537 10.760 4.714 1.00 97.75 210 LYS A N 1
ATOM 1762 C CA . LYS A 1 210 ? 4.423 10.129 6.045 1.00 97.75 210 LYS A CA 1
ATOM 1763 C C . LYS A 1 210 ? 4.322 11.172 7.162 1.00 97.75 210 LYS A C 1
ATOM 1765 O O . LYS A 1 210 ? 3.553 10.979 8.104 1.00 97.75 210 LYS A O 1
ATOM 1770 N N . GLU A 1 211 ? 5.080 12.261 7.068 1.00 97.88 211 GLU A N 1
ATOM 1771 C CA . GLU A 1 211 ? 5.042 13.369 8.028 1.00 97.88 211 GLU A CA 1
ATOM 1772 C C . GLU A 1 211 ? 3.693 14.107 8.001 1.00 97.88 211 GLU A C 1
ATOM 1774 O O . GLU A 1 211 ? 3.159 14.471 9.056 1.00 97.88 211 GLU A O 1
ATOM 1779 N N . GLU A 1 212 ? 3.092 14.249 6.819 1.00 98.44 212 GLU A N 1
ATOM 1780 C CA . GLU A 1 212 ? 1.731 14.763 6.654 1.00 98.44 212 GLU A CA 1
ATOM 1781 C C . GLU A 1 212 ? 0.706 13.837 7.330 1.00 98.44 212 GLU A C 1
ATOM 1783 O O . GLU A 1 212 ? -0.086 14.295 8.160 1.00 98.44 212 GLU A O 1
ATOM 1788 N N . LEU A 1 213 ? 0.775 12.522 7.068 1.00 98.69 213 LEU A N 1
ATOM 1789 C CA . LEU A 1 213 ? -0.093 11.532 7.720 1.00 98.69 213 LEU A CA 1
ATOM 1790 C C . LEU A 1 213 ? 0.027 11.600 9.247 1.00 98.69 213 LEU A C 1
ATOM 1792 O O . LEU A 1 213 ? -0.986 11.645 9.945 1.00 98.69 213 LEU A O 1
ATOM 1796 N N . PHE A 1 214 ? 1.257 11.632 9.765 1.00 98.75 214 PHE A N 1
ATOM 1797 C CA . PHE A 1 214 ? 1.531 11.763 11.196 1.00 98.75 214 PHE A CA 1
ATOM 1798 C C . PHE A 1 214 ? 0.856 13.006 11.788 1.00 98.75 214 PHE A C 1
ATOM 1800 O O . PHE A 1 214 ? 0.173 12.919 12.809 1.00 98.75 214 PHE A O 1
ATOM 1807 N N . SER A 1 215 ? 1.000 14.153 11.124 1.00 98.75 215 SER A N 1
ATOM 1808 C CA . SER A 1 215 ? 0.447 15.427 11.590 1.00 98.75 215 SER A CA 1
ATOM 1809 C C . SER A 1 215 ? -1.084 15.401 11.652 1.00 98.75 215 SER A C 1
ATOM 1811 O O . SER A 1 215 ? -1.672 15.844 12.643 1.00 98.75 215 SER A O 1
ATOM 1813 N N . ILE A 1 216 ? -1.739 14.828 10.636 1.00 98.81 216 ILE A N 1
ATOM 1814 C CA . ILE A 1 216 ? -3.201 14.676 10.604 1.00 98.81 216 ILE A CA 1
ATOM 1815 C C . ILE A 1 216 ? -3.669 13.711 11.700 1.00 98.81 216 ILE A C 1
ATOM 1817 O O . ILE A 1 216 ? -4.597 14.037 12.442 1.00 98.81 216 ILE A O 1
ATOM 1821 N N . LEU A 1 217 ? -3.011 12.557 11.860 1.00 98.75 217 LEU A N 1
ATOM 1822 C CA . LEU A 1 217 ? -3.343 11.582 12.904 1.00 98.75 217 LEU A CA 1
ATOM 1823 C C . LEU A 1 217 ? -3.223 12.189 14.311 1.00 98.75 217 LEU A C 1
ATOM 1825 O O . LEU A 1 217 ? -4.155 12.061 15.109 1.00 98.75 217 LEU A O 1
ATOM 1829 N N . LYS A 1 218 ? -2.140 12.925 14.611 1.00 98.56 218 LYS A N 1
ATOM 1830 C CA . LYS A 1 218 ? -1.996 13.637 15.896 1.00 98.56 218 LYS A CA 1
ATOM 1831 C C . LYS A 1 218 ? -3.110 14.663 16.104 1.00 98.56 218 LYS A C 1
ATOM 1833 O O . LYS A 1 218 ? -3.687 14.710 17.190 1.00 98.56 218 LYS A O 1
ATOM 1838 N N . LYS A 1 219 ? -3.453 15.450 15.075 1.00 98.62 219 LYS A N 1
ATOM 1839 C CA . LYS A 1 219 ? -4.549 16.438 15.130 1.00 98.62 219 LYS A CA 1
ATOM 1840 C C . LYS A 1 219 ? -5.904 15.783 15.422 1.00 98.62 219 LYS A C 1
ATOM 1842 O O . LYS A 1 219 ? -6.714 16.359 16.139 1.00 98.62 219 LYS A O 1
ATOM 1847 N N . LEU A 1 220 ? -6.130 14.572 14.914 1.00 98.62 220 LEU A N 1
ATOM 1848 C CA . LEU A 1 220 ? -7.331 13.765 15.158 1.00 98.62 220 LEU A CA 1
ATOM 1849 C C . LEU A 1 220 ? -7.258 12.930 16.452 1.00 98.62 220 LEU A C 1
ATOM 1851 O O . LEU A 1 220 ? -8.108 12.068 16.695 1.00 98.62 220 LEU A O 1
ATOM 1855 N N . SER A 1 221 ? -6.259 13.189 17.300 1.00 98.25 221 SER A N 1
ATOM 1856 C CA . SER A 1 221 ? -6.055 12.527 18.593 1.00 98.25 221 SER A CA 1
ATOM 1857 C C . SER A 1 221 ? -5.872 11.009 18.489 1.00 98.25 221 SER A C 1
ATOM 1859 O O . SER A 1 221 ? -6.352 10.269 19.348 1.00 98.25 221 SER A O 1
ATOM 1861 N N . PHE A 1 222 ? -5.214 10.535 17.430 1.00 98.50 222 PHE A N 1
ATOM 1862 C CA . PHE A 1 222 ? -4.653 9.185 17.408 1.00 98.50 222 PHE A CA 1
ATOM 1863 C C . PHE A 1 222 ? -3.356 9.148 18.221 1.00 98.50 222 PHE A C 1
ATOM 1865 O O . PHE A 1 222 ? -2.597 10.124 18.261 1.00 98.50 222 PHE A O 1
ATOM 1872 N N . ASP A 1 223 ? -3.095 8.003 18.843 1.00 98.25 223 ASP A N 1
ATOM 1873 C CA . ASP A 1 223 ? -1.801 7.712 19.450 1.00 98.25 223 ASP A CA 1
ATOM 1874 C C . ASP A 1 223 ? -0.849 7.236 18.348 1.00 98.25 223 ASP A C 1
ATOM 1876 O O . ASP A 1 223 ? -1.052 6.185 17.735 1.00 98.25 223 ASP A O 1
ATOM 1880 N N . VAL A 1 224 ? 0.130 8.069 18.015 1.00 98.56 224 VAL A N 1
ATOM 1881 C CA . VAL A 1 224 ? 1.073 7.804 16.932 1.00 98.56 224 VAL A CA 1
ATOM 1882 C C . VAL A 1 224 ? 2.459 8.303 17.303 1.00 98.56 224 VAL A C 1
ATOM 1884 O O . VAL A 1 224 ? 2.632 9.465 17.687 1.00 98.56 224 VAL A O 1
ATOM 1887 N N . ASP A 1 225 ? 3.429 7.423 17.086 1.00 98.44 225 ASP A N 1
ATOM 1888 C CA . ASP A 1 225 ? 4.857 7.685 17.152 1.00 98.44 225 ASP A CA 1
ATOM 1889 C C . ASP A 1 225 ? 5.466 7.629 15.751 1.00 98.44 225 ASP A C 1
ATOM 1891 O O . ASP A 1 225 ? 5.220 6.699 14.981 1.00 98.44 225 ASP A O 1
ATOM 1895 N N . LEU A 1 226 ? 6.301 8.617 15.422 1.00 98.50 226 LEU A N 1
ATOM 1896 C CA . LEU A 1 226 ? 7.081 8.648 14.186 1.00 98.50 226 LEU A CA 1
ATOM 1897 C C . LEU A 1 226 ? 8.572 8.685 14.521 1.00 98.50 226 LEU A C 1
ATOM 1899 O O . LEU A 1 226 ? 9.121 9.724 14.890 1.00 98.50 226 LEU A O 1
ATOM 1903 N N . ILE A 1 227 ? 9.230 7.542 14.356 1.00 98.19 227 ILE A N 1
ATOM 1904 C CA . ILE A 1 227 ? 10.676 7.396 14.445 1.00 98.19 227 ILE A CA 1
ATOM 1905 C C . ILE A 1 227 ? 11.270 7.791 13.092 1.00 98.19 227 ILE A C 1
ATOM 1907 O O . ILE A 1 227 ? 11.172 7.059 12.104 1.00 98.19 227 ILE A O 1
ATOM 1911 N N . LYS A 1 228 ? 11.875 8.979 13.064 1.00 97.19 228 LYS A N 1
ATOM 1912 C CA . LYS A 1 228 ? 12.509 9.565 11.880 1.00 97.19 228 LYS A CA 1
ATOM 1913 C C . LYS A 1 228 ? 13.968 9.125 11.802 1.00 97.19 228 LYS A C 1
ATOM 1915 O O . LYS A 1 228 ? 14.708 9.310 12.762 1.00 97.19 228 LYS A O 1
ATOM 1920 N N . ILE A 1 229 ? 14.374 8.590 10.656 1.00 97.62 229 ILE A N 1
ATOM 1921 C CA . ILE A 1 229 ? 15.769 8.263 10.348 1.00 97.62 229 ILE A CA 1
ATOM 1922 C C . ILE A 1 229 ? 16.263 9.341 9.386 1.00 97.62 229 ILE A C 1
ATOM 1924 O O . ILE A 1 229 ? 15.823 9.409 8.238 1.00 97.62 229 ILE A O 1
ATOM 1928 N N . ILE A 1 230 ? 17.107 10.245 9.879 1.00 96.81 230 ILE A N 1
ATOM 1929 C CA . ILE A 1 230 ? 17.448 11.500 9.193 1.00 96.81 230 ILE A CA 1
ATOM 1930 C C . ILE A 1 230 ? 18.929 11.617 8.844 1.00 96.81 230 ILE A C 1
ATOM 1932 O O . ILE A 1 230 ? 19.292 12.498 8.066 1.00 96.81 230 ILE A O 1
ATOM 1936 N N . SER A 1 231 ? 19.790 10.766 9.406 1.00 96.62 231 SER A N 1
ATOM 1937 C CA . SER A 1 231 ? 21.226 10.788 9.125 1.00 96.62 231 SER A CA 1
ATOM 1938 C C . SER A 1 231 ? 21.904 9.451 9.416 1.00 96.62 231 SER A C 1
ATOM 1940 O O . SER A 1 231 ? 21.353 8.599 10.105 1.00 96.62 231 SER A O 1
ATOM 1942 N N . GLU A 1 232 ? 23.151 9.294 8.970 1.00 95.88 232 GLU A N 1
ATOM 1943 C CA . GLU A 1 232 ? 23.967 8.102 9.249 1.00 95.88 232 GLU A CA 1
ATOM 1944 C C . GLU A 1 232 ? 24.165 7.822 10.746 1.00 95.88 232 GLU A C 1
ATOM 1946 O O . GLU A 1 232 ? 24.408 6.682 11.126 1.00 95.88 232 GLU A O 1
ATOM 1951 N N . LYS A 1 233 ? 24.009 8.827 11.618 1.00 96.56 233 LYS A N 1
ATOM 1952 C CA . LYS A 1 233 ? 24.083 8.644 13.078 1.00 96.56 233 LYS A CA 1
ATOM 1953 C C . LYS A 1 233 ? 22.949 7.775 13.631 1.00 96.56 233 LYS A C 1
ATOM 1955 O O . LYS A 1 233 ? 23.088 7.237 14.723 1.00 96.56 233 LYS A O 1
ATOM 1960 N N . ASP A 1 234 ? 21.851 7.648 12.887 1.00 96.25 234 ASP A N 1
ATOM 1961 C CA . ASP A 1 234 ? 20.705 6.814 13.251 1.00 96.25 234 ASP A CA 1
ATOM 1962 C C . ASP A 1 234 ? 20.928 5.331 12.880 1.00 96.25 234 ASP A C 1
ATOM 1964 O O . ASP A 1 234 ? 20.127 4.470 13.251 1.00 96.25 234 ASP A O 1
ATOM 1968 N N . ILE A 1 235 ? 22.012 5.012 12.155 1.00 96.88 235 ILE A N 1
ATOM 1969 C CA . ILE A 1 235 ? 22.403 3.642 11.803 1.00 96.88 235 ILE A CA 1
ATOM 1970 C C . ILE A 1 235 ? 23.126 3.001 12.989 1.00 96.88 235 ILE A C 1
ATOM 1972 O O . ILE A 1 235 ? 24.202 3.437 13.394 1.00 96.88 235 ILE A O 1
ATOM 1976 N N . ASP A 1 236 ? 22.578 1.896 13.494 1.00 95.06 236 ASP A N 1
ATOM 1977 C CA . ASP A 1 236 ? 23.198 1.089 14.554 1.00 95.06 236 ASP A CA 1
ATOM 1978 C C . ASP A 1 236 ? 23.847 -0.208 14.028 1.00 95.06 236 ASP A C 1
ATOM 1980 O O . ASP A 1 236 ? 24.402 -1.000 14.796 1.00 95.06 236 ASP A O 1
ATOM 1984 N N . GLY A 1 237 ? 23.751 -0.454 12.716 1.00 93.31 237 GLY A N 1
ATOM 1985 C CA . GLY A 1 237 ? 24.313 -1.617 12.027 1.00 93.31 237 GLY A CA 1
ATOM 1986 C C . GLY A 1 237 ? 23.623 -2.946 12.357 1.00 93.31 237 GLY A C 1
ATOM 1987 O O . GLY A 1 237 ? 24.030 -3.993 11.853 1.00 93.31 237 GLY A O 1
ATOM 1988 N N . LYS A 1 238 ? 22.576 -2.936 13.192 1.00 93.25 238 LYS A N 1
ATOM 1989 C CA . LYS A 1 238 ? 21.875 -4.139 13.666 1.00 93.25 238 LYS A CA 1
ATOM 1990 C C . LYS A 1 238 ? 20.384 -4.063 13.372 1.00 93.25 238 LYS A C 1
ATOM 1992 O O . LYS A 1 238 ? 19.859 -4.905 12.640 1.00 93.25 238 LYS A O 1
ATOM 1997 N N . PHE A 1 239 ? 19.711 -3.084 13.966 1.00 95.88 239 PHE A N 1
ATOM 1998 C CA . PHE A 1 239 ? 18.297 -2.813 13.769 1.00 95.88 239 PHE A CA 1
ATOM 1999 C C . PHE A 1 239 ? 18.094 -1.927 12.542 1.00 95.88 239 PHE A C 1
ATOM 2001 O O . PHE A 1 239 ? 17.388 -2.351 11.631 1.00 95.88 239 PHE A O 1
ATOM 2008 N N . ILE A 1 240 ? 18.760 -0.770 12.492 1.00 97.06 240 ILE A N 1
ATOM 2009 C CA . ILE A 1 240 ? 18.787 0.159 11.353 1.00 97.06 240 ILE A CA 1
ATOM 2010 C C . ILE A 1 240 ? 20.147 -0.006 10.679 1.00 97.06 240 ILE A C 1
ATOM 2012 O O . ILE A 1 240 ? 21.184 0.241 11.294 1.00 97.06 240 ILE A O 1
ATOM 2016 N N . LYS A 1 241 ? 20.156 -0.469 9.426 1.00 97.25 241 LYS A N 1
ATOM 2017 C CA . LYS A 1 241 ? 21.395 -0.860 8.727 1.00 97.25 241 LYS A CA 1
ATOM 2018 C C . LYS A 1 241 ? 21.818 0.118 7.642 1.00 97.25 241 LYS A C 1
ATOM 2020 O O . LYS A 1 241 ? 22.997 0.177 7.318 1.00 97.25 241 LYS A O 1
ATOM 2025 N N . ASN A 1 242 ? 20.865 0.839 7.065 1.00 96.69 242 ASN A N 1
ATOM 2026 C CA . ASN A 1 242 ? 21.103 1.854 6.049 1.00 96.69 242 ASN A CA 1
ATOM 2027 C C . ASN A 1 242 ? 19.981 2.906 6.085 1.00 96.69 242 ASN A C 1
ATOM 2029 O O . ASN A 1 242 ? 19.040 2.796 6.874 1.00 96.69 242 ASN A O 1
ATOM 2033 N N . LEU A 1 243 ? 20.100 3.924 5.234 1.00 96.62 243 LEU A N 1
ATOM 2034 C CA . LEU A 1 243 ? 19.123 5.010 5.094 1.00 96.62 243 LEU A CA 1
ATOM 2035 C C . LEU A 1 243 ? 18.143 4.778 3.938 1.00 96.62 243 LEU A C 1
ATOM 2037 O O . LEU A 1 243 ? 17.296 5.621 3.673 1.00 96.62 243 LEU A O 1
ATOM 2041 N N . GLU A 1 244 ? 18.256 3.664 3.225 1.00 95.31 244 GLU A N 1
ATOM 2042 C CA . GLU A 1 244 ? 17.418 3.378 2.063 1.00 95.31 244 GLU A CA 1
ATOM 2043 C C . GLU A 1 244 ? 15.997 2.971 2.484 1.00 95.31 244 GLU A C 1
ATOM 2045 O O . GLU A 1 244 ? 15.688 2.806 3.669 1.00 95.31 244 GLU A O 1
ATOM 2050 N N . HIS A 1 245 ? 15.119 2.779 1.498 1.00 95.62 245 HIS A N 1
ATOM 2051 C CA . HIS A 1 245 ? 13.771 2.256 1.709 1.00 95.62 245 HIS A CA 1
ATOM 2052 C C . HIS A 1 245 ? 13.796 0.964 2.550 1.00 95.62 245 HIS A C 1
ATOM 2054 O O . HIS A 1 245 ? 14.483 -0.005 2.218 1.00 95.62 245 HIS A O 1
ATOM 2060 N N . GLY A 1 246 ? 13.053 0.942 3.660 1.00 95.62 246 GLY A N 1
ATOM 2061 C CA . GLY A 1 246 ? 13.005 -0.188 4.596 1.00 95.62 246 GLY A CA 1
ATOM 2062 C C . GLY A 1 246 ? 14.176 -0.271 5.588 1.00 95.62 246 GLY A C 1
ATOM 2063 O O . GLY A 1 246 ? 14.117 -1.089 6.513 1.00 95.62 246 GLY A O 1
ATOM 2064 N N . MET A 1 247 ? 15.214 0.564 5.431 1.00 96.81 247 MET A N 1
ATOM 2065 C CA . MET A 1 247 ? 16.359 0.742 6.344 1.00 96.81 247 MET A CA 1
ATOM 2066 C C . MET A 1 247 ? 17.129 -0.550 6.692 1.00 96.81 247 MET A C 1
ATOM 2068 O O . MET A 1 247 ? 17.775 -0.663 7.740 1.00 96.81 247 MET A O 1
ATOM 2072 N N . GLY A 1 248 ? 17.012 -1.584 5.850 1.00 95.44 248 GLY A N 1
ATOM 2073 C CA . GLY A 1 248 ? 17.565 -2.922 6.094 1.00 95.44 248 GLY A CA 1
ATOM 2074 C C . GLY A 1 248 ? 17.017 -3.625 7.349 1.00 95.44 248 GLY A C 1
ATOM 2075 O O . GLY A 1 248 ? 17.611 -4.607 7.822 1.00 95.44 248 GLY A O 1
ATOM 2076 N N . MET A 1 249 ? 15.902 -3.143 7.903 1.00 95.81 249 MET A N 1
ATOM 2077 C CA . MET A 1 249 ? 15.315 -3.663 9.136 1.00 95.81 249 MET A CA 1
ATOM 2078 C C . MET A 1 249 ? 14.657 -5.024 8.893 1.00 95.81 249 MET A C 1
ATOM 2080 O O . MET A 1 249 ? 13.981 -5.248 7.890 1.00 95.81 249 MET A O 1
ATOM 2084 N N . SER A 1 250 ? 14.793 -5.947 9.847 1.00 95.00 250 SER A N 1
ATOM 2085 C CA . SER A 1 250 ? 14.053 -7.211 9.805 1.00 95.00 250 SER A CA 1
ATOM 2086 C C . SER A 1 250 ? 12.691 -7.063 10.481 1.00 95.00 250 SER A C 1
ATOM 2088 O O . SER A 1 250 ? 12.596 -6.543 11.594 1.00 95.00 250 SER A O 1
ATOM 2090 N N . ILE A 1 251 ? 11.642 -7.629 9.878 1.00 95.31 251 ILE A N 1
ATOM 2091 C CA . ILE A 1 251 ? 10.322 -7.742 10.521 1.00 95.31 251 ILE A CA 1
ATOM 2092 C C . ILE A 1 251 ? 10.431 -8.459 11.874 1.00 95.31 251 ILE A C 1
ATOM 2094 O O . ILE A 1 251 ? 9.837 -8.030 12.858 1.00 95.31 251 ILE A O 1
ATOM 2098 N N . LYS A 1 252 ? 11.277 -9.494 11.975 1.00 95.62 252 LYS A N 1
ATOM 2099 C CA . LYS A 1 252 ? 11.506 -10.226 13.230 1.00 95.62 252 LYS A CA 1
ATOM 2100 C C . LYS A 1 252 ? 12.048 -9.318 14.333 1.00 95.62 252 LYS A C 1
ATOM 2102 O O . LYS A 1 252 ? 11.629 -9.437 15.482 1.00 95.62 252 LYS A O 1
ATOM 2107 N N . THR A 1 253 ? 12.994 -8.436 14.014 1.00 94.56 253 THR A N 1
ATOM 2108 C CA . THR A 1 253 ? 13.555 -7.506 15.004 1.00 94.56 253 THR A CA 1
ATOM 2109 C C . THR A 1 253 ? 12.577 -6.387 15.339 1.00 94.56 253 THR A C 1
ATOM 2111 O O . THR A 1 253 ? 12.524 -5.973 16.491 1.00 94.56 253 THR A O 1
ATOM 2114 N N . LEU A 1 254 ? 11.770 -5.945 14.368 1.00 95.56 254 LEU A N 1
ATOM 2115 C CA . LEU A 1 254 ? 10.724 -4.942 14.570 1.00 95.56 254 LEU A CA 1
ATOM 2116 C C . LEU A 1 254 ? 9.648 -5.444 15.544 1.00 95.56 254 LEU A C 1
ATOM 2118 O O . LEU A 1 254 ? 9.336 -4.756 16.511 1.00 95.56 254 LEU A O 1
ATOM 2122 N N . ILE A 1 255 ? 9.178 -6.684 15.361 1.00 96.88 255 ILE A N 1
ATOM 2123 C CA . ILE A 1 255 ? 8.254 -7.348 16.294 1.00 96.88 255 ILE A CA 1
ATOM 2124 C C . ILE A 1 255 ? 8.887 -7.448 17.684 1.00 96.88 255 ILE A C 1
ATOM 2126 O O . ILE A 1 255 ? 8.295 -7.002 18.660 1.00 96.88 255 ILE A O 1
ATOM 2130 N N . LYS A 1 256 ? 10.110 -7.987 17.785 1.00 96.00 256 LYS A N 1
ATOM 2131 C CA . LYS A 1 256 ? 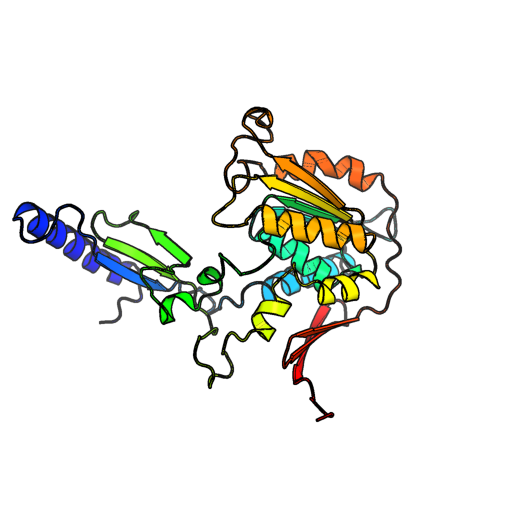10.800 -8.149 19.077 1.00 96.00 256 LYS A CA 1
ATOM 2132 C C . LYS A 1 256 ? 10.962 -6.838 19.847 1.00 96.00 256 LYS A C 1
ATOM 2134 O O . LYS A 1 256 ? 10.943 -6.871 21.072 1.00 96.00 256 LYS A O 1
ATOM 2139 N N . LYS A 1 257 ? 11.151 -5.718 19.144 1.00 96.31 257 LYS A N 1
ATOM 2140 C CA . LYS A 1 257 ? 11.347 -4.402 19.759 1.00 96.31 257 LYS A CA 1
ATOM 2141 C C . LYS A 1 257 ? 10.085 -3.882 20.447 1.00 96.31 257 LYS A C 1
ATOM 2143 O O . LYS A 1 257 ? 10.199 -3.301 21.517 1.00 96.31 257 LYS A O 1
ATOM 2148 N N . HIS A 1 258 ? 8.914 -4.100 19.848 1.00 97.19 258 HIS A N 1
ATOM 2149 C CA . HIS A 1 258 ? 7.671 -3.445 20.281 1.00 97.19 258 HIS A CA 1
ATOM 2150 C C . HIS A 1 258 ? 6.677 -4.369 20.972 1.00 97.19 258 HIS A C 1
ATOM 2152 O O . HIS A 1 258 ? 5.917 -3.916 21.821 1.00 97.19 258 HIS A O 1
ATOM 2158 N N . LEU A 1 259 ? 6.687 -5.665 20.649 1.00 96.50 259 LEU A N 1
ATOM 2159 C CA . LEU A 1 259 ? 5.643 -6.598 21.074 1.00 96.50 259 LEU A CA 1
ATOM 2160 C C . LEU A 1 259 ? 5.437 -6.610 22.593 1.00 96.50 259 LEU A C 1
ATOM 2162 O O . LEU A 1 259 ? 4.303 -6.540 23.049 1.00 96.50 259 LEU A O 1
ATOM 2166 N N . ASN A 1 260 ? 6.517 -6.666 23.377 1.00 95.38 260 ASN A N 1
ATOM 2167 C CA . ASN A 1 260 ? 6.408 -6.755 24.833 1.00 95.38 260 ASN A CA 1
ATOM 2168 C C . ASN A 1 260 ? 5.754 -5.518 25.454 1.00 95.38 260 ASN A C 1
ATOM 2170 O O . ASN A 1 260 ? 4.946 -5.672 26.361 1.00 95.38 260 ASN A O 1
ATOM 2174 N N . GLU A 1 261 ? 6.085 -4.313 24.986 1.00 95.94 261 GLU A N 1
ATOM 2175 C CA . GLU A 1 261 ? 5.473 -3.086 25.509 1.00 95.94 261 GLU A CA 1
ATOM 2176 C C . GLU A 1 261 ? 4.012 -2.980 25.071 1.00 95.94 261 GLU A C 1
ATOM 2178 O O . GLU A 1 261 ? 3.138 -2.759 25.906 1.00 95.94 261 GLU A O 1
ATOM 2183 N N . ILE A 1 262 ? 3.723 -3.285 23.800 1.00 96.50 262 ILE A N 1
ATOM 2184 C CA . ILE A 1 262 ? 2.353 -3.310 23.276 1.00 96.50 262 ILE A CA 1
ATOM 2185 C C . ILE A 1 262 ? 1.467 -4.267 24.089 1.00 96.50 262 ILE A C 1
ATOM 2187 O O . ILE A 1 262 ? 0.316 -3.945 24.380 1.00 96.50 262 ILE A O 1
ATOM 2191 N N . LEU A 1 263 ? 1.969 -5.445 24.473 1.00 93.69 263 LEU A N 1
ATOM 2192 C CA . LEU A 1 263 ? 1.193 -6.436 25.228 1.00 93.69 263 LEU A CA 1
ATOM 2193 C C . LEU A 1 263 ? 0.918 -6.041 26.687 1.00 93.69 263 LEU A C 1
ATOM 2195 O O . LEU A 1 263 ? -0.016 -6.583 27.272 1.00 93.69 263 LEU A O 1
ATOM 2199 N N . LYS A 1 264 ? 1.684 -5.112 27.275 1.00 94.06 264 LYS A N 1
ATOM 2200 C CA . LYS A 1 264 ? 1.427 -4.611 28.640 1.00 94.06 264 LYS A CA 1
ATOM 2201 C C . LYS A 1 264 ? 0.258 -3.634 28.696 1.00 94.06 264 LYS A C 1
ATOM 2203 O O . LYS A 1 264 ? -0.335 -3.453 29.755 1.00 94.06 264 LYS A O 1
ATOM 2208 N N . GLU A 1 265 ? -0.047 -2.977 27.584 1.00 93.81 265 GLU A N 1
ATOM 2209 C CA . GLU A 1 265 ? -1.125 -2.000 27.538 1.00 93.81 265 GLU A CA 1
ATOM 2210 C C . GLU A 1 265 ? -2.505 -2.664 27.635 1.00 93.81 265 GLU A C 1
ATOM 2212 O O . GLU A 1 265 ? -2.693 -3.763 27.095 1.00 93.81 265 GLU A O 1
ATOM 2217 N N . PRO A 1 266 ? -3.499 -1.997 28.249 1.00 91.38 266 PRO A N 1
ATOM 2218 C CA . PRO A 1 266 ? -4.858 -2.519 28.306 1.00 91.38 266 PRO A CA 1
ATOM 2219 C C . PRO A 1 266 ? -5.443 -2.711 26.900 1.00 91.38 266 PRO A C 1
ATOM 2221 O O . PRO A 1 266 ? -4.970 -2.143 25.909 1.00 91.38 266 PRO A O 1
ATOM 2224 N N . LEU A 1 267 ? -6.476 -3.547 26.808 1.00 89.00 267 LEU A N 1
ATOM 2225 C CA . LEU A 1 267 ? -7.257 -3.683 25.583 1.00 89.00 267 LEU A CA 1
ATOM 2226 C C . LEU A 1 267 ? -8.055 -2.402 25.335 1.00 89.00 267 LEU A C 1
ATOM 2228 O O . LEU A 1 267 ? -8.542 -1.770 26.273 1.00 89.00 267 LEU A O 1
ATOM 2232 N N . GLN A 1 268 ? -8.177 -2.025 24.067 1.00 89.38 268 GLN A N 1
ATOM 2233 C CA . GLN A 1 268 ? -9.000 -0.897 23.662 1.00 89.38 268 GLN A CA 1
ATOM 2234 C C . GLN A 1 268 ? -10.482 -1.290 23.666 1.00 89.38 268 GLN A C 1
ATOM 2236 O O . GLN A 1 268 ? -10.826 -2.404 23.273 1.00 89.38 268 GLN A O 1
ATOM 2241 N N . ASP A 1 269 ? -11.360 -0.360 24.050 1.00 89.19 269 ASP A N 1
ATOM 2242 C CA . ASP A 1 269 ? -12.795 -0.522 23.819 1.00 89.19 269 ASP A CA 1
ATOM 2243 C C . ASP A 1 269 ? -13.092 -0.482 22.312 1.00 89.19 269 ASP A C 1
ATOM 2245 O O . ASP A 1 269 ? -12.812 0.500 21.620 1.00 89.19 269 ASP A O 1
ATOM 2249 N N . LYS A 1 270 ? -13.648 -1.583 21.805 1.00 88.50 270 LYS A N 1
ATOM 2250 C CA . LYS A 1 270 ? -13.974 -1.792 20.388 1.00 88.50 270 LYS A CA 1
ATOM 2251 C C . LYS A 1 270 ? -15.472 -1.688 20.106 1.00 88.50 270 LYS A C 1
ATOM 2253 O O . LYS A 1 270 ? -15.918 -2.096 19.027 1.00 88.50 270 LYS A O 1
ATOM 2258 N N . SER A 1 271 ? -16.244 -1.176 21.062 1.00 90.56 271 SER A N 1
ATOM 2259 C CA . SER A 1 271 ? -17.690 -0.996 20.955 1.00 90.56 271 SER A CA 1
ATOM 2260 C C . SER A 1 271 ? -18.021 0.092 19.936 1.00 90.56 271 SER A C 1
ATOM 2262 O O . SER A 1 271 ? -17.867 1.283 20.185 1.00 90.56 271 SER A O 1
ATOM 2264 N N . CYS A 1 272 ? -18.472 -0.317 18.753 1.00 94.50 272 CYS A N 1
ATOM 2265 C CA . CYS A 1 272 ? -18.938 0.581 17.702 1.00 94.50 272 CYS A CA 1
ATOM 2266 C C . CYS A 1 272 ? -19.804 -0.189 16.699 1.00 94.50 272 CYS A C 1
ATOM 2268 O O . CYS A 1 272 ? -19.797 -1.424 16.672 1.00 94.50 272 CYS A O 1
ATOM 2270 N N . LYS A 1 273 ? -20.497 0.537 15.815 1.00 96.25 273 LYS A N 1
ATOM 2271 C CA . LYS A 1 273 ? -21.070 -0.066 14.607 1.00 96.25 273 LYS A CA 1
ATOM 2272 C C . LYS A 1 273 ? -19.927 -0.653 13.769 1.00 96.25 273 LYS A C 1
ATOM 2274 O O . LYS A 1 273 ? -18.946 0.042 13.5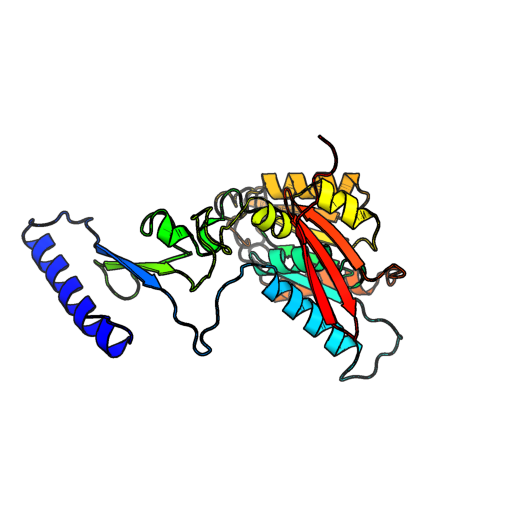08 1.00 96.25 273 LYS A O 1
ATOM 2279 N N . LYS A 1 274 ? -20.045 -1.913 13.349 1.00 97.44 274 LYS A N 1
ATOM 2280 C CA . LYS A 1 274 ? -19.039 -2.609 12.527 1.00 97.44 274 LYS A CA 1
ATOM 2281 C C . LYS A 1 274 ? -19.234 -2.312 11.038 1.00 97.44 274 LYS A C 1
ATOM 2283 O O . LYS A 1 274 ? -19.378 -3.202 10.208 1.00 97.44 274 LYS A O 1
ATOM 2288 N N . GLU A 1 275 ? -19.330 -1.028 10.726 1.00 98.38 275 GLU A N 1
ATOM 2289 C CA . GLU A 1 275 ? -19.578 -0.516 9.384 1.00 98.38 275 GLU A CA 1
ATOM 2290 C C . GLU A 1 275 ? -18.945 0.866 9.253 1.00 98.38 275 GLU A C 1
ATOM 2292 O O . GLU A 1 275 ? -19.125 1.690 10.150 1.00 98.38 275 GLU A O 1
ATOM 2297 N N . ILE A 1 276 ? -18.244 1.132 8.152 1.00 98.69 276 ILE A N 1
ATOM 2298 C CA . ILE A 1 276 ? -17.632 2.430 7.847 1.00 98.69 276 ILE A CA 1
ATOM 2299 C C . ILE A 1 276 ? -17.770 2.761 6.363 1.00 98.69 276 ILE A C 1
ATOM 2301 O O . ILE A 1 276 ? -17.600 1.894 5.507 1.00 98.69 276 ILE A O 1
ATOM 2305 N N . SER A 1 277 ? -18.063 4.027 6.064 1.00 98.50 277 SER A N 1
ATOM 2306 C CA . SER A 1 277 ? -18.317 4.508 4.703 1.00 98.50 277 SER A CA 1
ATOM 2307 C C . SER A 1 277 ? -17.401 5.668 4.339 1.00 98.50 277 SER A C 1
ATOM 2309 O O . SER A 1 277 ? -17.235 6.602 5.118 1.00 98.50 277 SER A O 1
ATOM 2311 N N . TYR A 1 278 ? -16.854 5.640 3.128 1.00 98.50 278 TYR A N 1
ATOM 2312 C CA . TYR A 1 278 ? -15.941 6.647 2.599 1.00 98.50 278 TYR A CA 1
ATOM 2313 C C . TYR A 1 278 ? -16.460 7.217 1.284 1.00 98.50 278 TYR A C 1
ATOM 2315 O O . TYR A 1 278 ? -16.499 6.519 0.266 1.00 98.50 278 TYR A O 1
ATOM 2323 N N . LYS A 1 279 ? -16.808 8.507 1.290 1.00 97.62 279 LYS A N 1
ATOM 2324 C CA . LYS A 1 279 ? -17.136 9.248 0.070 1.00 97.62 279 LYS A CA 1
ATOM 2325 C C . LYS A 1 279 ? -15.853 9.549 -0.709 1.00 97.62 279 LYS A C 1
ATOM 2327 O O . LYS A 1 279 ? -15.015 10.330 -0.271 1.00 97.62 279 LYS A O 1
ATOM 2332 N N . CYS A 1 280 ? -15.729 8.939 -1.879 1.00 96.69 280 CYS A N 1
ATOM 2333 C CA . CYS A 1 280 ? -14.596 9.032 -2.788 1.00 96.69 280 CYS A CA 1
ATOM 2334 C C . CYS A 1 280 ? -15.071 9.613 -4.125 1.00 96.69 280 CYS A C 1
ATOM 2336 O O . CYS A 1 280 ? -15.417 8.853 -5.023 1.00 96.69 280 CYS A O 1
ATOM 2338 N N . ASP A 1 281 ? -15.065 10.938 -4.277 1.00 95.31 281 ASP A N 1
ATOM 2339 C CA . ASP A 1 281 ? -15.486 11.597 -5.525 1.00 95.31 281 ASP A CA 1
ATOM 2340 C C . ASP A 1 281 ? -16.905 11.145 -5.964 1.00 95.31 281 ASP A C 1
ATOM 2342 O O . ASP A 1 281 ? -17.877 11.360 -5.230 1.00 95.31 281 ASP A O 1
ATOM 2346 N N . ASP A 1 282 ? -17.029 10.463 -7.105 1.00 94.75 282 ASP A N 1
ATOM 2347 C CA . ASP A 1 282 ? -18.280 9.943 -7.664 1.00 94.75 282 ASP A CA 1
ATOM 2348 C C . ASP A 1 282 ? -18.739 8.594 -7.076 1.00 94.75 282 ASP A C 1
ATOM 2350 O O . ASP A 1 282 ? -19.813 8.105 -7.434 1.00 94.75 282 ASP A O 1
ATOM 2354 N N . LEU A 1 283 ? -17.969 7.993 -6.162 1.00 97.00 283 LEU A N 1
ATOM 2355 C CA . LEU A 1 283 ? -18.293 6.720 -5.512 1.00 97.00 283 LEU A CA 1
ATOM 2356 C C . LEU A 1 283 ? -18.320 6.844 -3.988 1.00 97.00 283 LEU A C 1
ATOM 2358 O O . LEU A 1 283 ? -17.589 7.627 -3.392 1.00 97.00 283 LEU A O 1
ATOM 2362 N N . THR A 1 284 ? -19.096 5.989 -3.338 1.00 98.31 284 THR A N 1
ATOM 2363 C CA . THR A 1 284 ? -19.036 5.753 -1.895 1.00 98.31 284 THR A CA 1
ATOM 2364 C C . THR A 1 284 ? -18.712 4.285 -1.657 1.00 98.31 284 THR A C 1
ATOM 2366 O O . THR A 1 284 ? -19.356 3.408 -2.227 1.00 98.31 284 THR A O 1
ATOM 2369 N N . TYR A 1 285 ? -17.681 4.032 -0.852 1.00 98.56 285 TYR A N 1
ATOM 2370 C CA . TYR A 1 285 ? -17.251 2.691 -0.458 1.00 98.56 285 TYR A CA 1
ATOM 2371 C C . TYR A 1 285 ? -17.698 2.433 0.971 1.00 98.56 285 TYR A C 1
ATOM 2373 O O . TYR A 1 285 ? -17.311 3.190 1.860 1.00 98.56 285 TYR A O 1
ATOM 2381 N N . THR A 1 286 ? -18.447 1.362 1.194 1.00 98.69 286 THR A N 1
ATOM 2382 C CA . THR A 1 286 ? -18.904 0.955 2.522 1.00 98.69 286 THR A CA 1
ATOM 2383 C C . THR A 1 286 ? -18.348 -0.418 2.850 1.00 98.69 286 THR A C 1
ATOM 2385 O O . THR A 1 286 ? -18.590 -1.382 2.128 1.00 98.69 286 THR A O 1
ATOM 2388 N N . PHE A 1 287 ? -17.602 -0.506 3.947 1.00 98.75 287 PHE A N 1
ATOM 2389 C CA . PHE A 1 287 ? -17.120 -1.767 4.493 1.00 98.75 287 PHE A CA 1
ATOM 2390 C C . PHE A 1 287 ? -17.962 -2.141 5.698 1.00 98.75 287 PHE A C 1
ATOM 2392 O O . PHE A 1 287 ? -18.160 -1.313 6.589 1.00 98.75 287 PHE A O 1
ATOM 2399 N N . LYS A 1 288 ? -18.435 -3.383 5.732 1.00 98.38 288 LYS A N 1
ATOM 2400 C CA . LYS A 1 288 ? -19.297 -3.888 6.797 1.00 98.38 288 LYS A CA 1
ATOM 2401 C C . LYS A 1 288 ? -18.830 -5.257 7.252 1.00 98.38 288 LYS A C 1
ATOM 2403 O O . LYS A 1 288 ? -18.524 -6.101 6.419 1.00 98.38 288 LYS A O 1
ATOM 2408 N N . GLU A 1 289 ? -18.778 -5.466 8.557 1.00 97.75 289 GLU A N 1
ATOM 2409 C CA . GLU A 1 289 ? -18.559 -6.787 9.137 1.00 97.75 289 GLU A CA 1
ATOM 2410 C C . GLU A 1 289 ? -19.897 -7.507 9.314 1.00 97.75 289 GLU A C 1
ATOM 2412 O O . GLU A 1 289 ? -20.775 -7.016 10.025 1.00 97.75 289 GLU A O 1
ATOM 2417 N N . GLU A 1 290 ? -20.047 -8.658 8.664 1.00 95.81 290 GLU A N 1
ATOM 2418 C CA . GLU A 1 290 ? -21.193 -9.564 8.784 1.00 95.81 290 GLU A CA 1
ATOM 2419 C C . GLU A 1 290 ? -20.692 -11.011 8.727 1.00 95.81 290 GLU A C 1
ATOM 2421 O O . GLU A 1 290 ? -19.801 -11.321 7.935 1.00 95.81 290 GLU A O 1
ATOM 2426 N N . ASP A 1 291 ? -21.251 -11.890 9.563 1.00 92.25 291 ASP A N 1
ATOM 2427 C CA . ASP A 1 291 ? -20.928 -13.326 9.592 1.00 92.25 291 ASP A CA 1
ATOM 2428 C C . ASP A 1 291 ? -19.411 -13.620 9.593 1.00 92.25 291 ASP A C 1
ATOM 2430 O O . ASP A 1 291 ? -18.905 -14.416 8.793 1.00 92.25 291 ASP A O 1
ATOM 2434 N N . ASP A 1 292 ? -18.678 -12.926 10.475 1.00 91.38 292 ASP A N 1
ATOM 2435 C CA . ASP A 1 292 ? -17.219 -13.009 10.643 1.00 91.38 292 ASP A CA 1
ATOM 2436 C C . ASP A 1 292 ? -16.411 -12.691 9.368 1.00 91.38 292 ASP A C 1
ATOM 2438 O O . ASP A 1 292 ? -15.312 -13.215 9.155 1.00 91.38 292 ASP A O 1
ATOM 2442 N N . LYS A 1 293 ? -16.943 -11.830 8.490 1.00 95.62 293 LYS A N 1
ATOM 2443 C CA . LYS A 1 293 ? -16.289 -11.394 7.246 1.00 95.62 293 LYS A CA 1
ATOM 2444 C C . LYS A 1 293 ? -16.531 -9.918 6.972 1.00 95.62 293 LYS A C 1
ATOM 2446 O O . LYS A 1 293 ? -17.551 -9.359 7.354 1.00 95.62 293 LYS A O 1
ATOM 2451 N N . ILE A 1 294 ? -15.614 -9.293 6.240 1.00 97.81 294 ILE A N 1
ATOM 2452 C CA . ILE A 1 294 ? -15.818 -7.962 5.670 1.00 97.81 294 ILE A CA 1
ATOM 2453 C C . ILE A 1 294 ? -16.453 -8.073 4.289 1.00 97.81 294 ILE A C 1
ATOM 2455 O O . ILE A 1 294 ? -15.897 -8.677 3.368 1.00 97.81 294 ILE A O 1
ATOM 2459 N N . LEU A 1 295 ? -17.592 -7.411 4.148 1.00 98.12 295 LEU A N 1
ATOM 2460 C CA . LEU A 1 295 ? -18.267 -7.127 2.895 1.00 98.12 295 LEU A CA 1
ATOM 2461 C C . LEU A 1 295 ? -17.907 -5.718 2.427 1.00 98.12 295 LEU A C 1
ATOM 2463 O O . LEU A 1 295 ? -17.718 -4.807 3.236 1.00 98.12 295 LEU A O 1
ATOM 2467 N N . LEU A 1 296 ? -17.823 -5.548 1.111 1.00 98.06 296 LEU A N 1
ATOM 2468 C CA . LEU A 1 296 ? -17.622 -4.258 0.465 1.00 98.06 296 LEU A CA 1
ATOM 2469 C C . LEU A 1 296 ? -18.817 -3.962 -0.441 1.00 98.06 296 LEU A C 1
ATOM 2471 O O . LEU A 1 296 ? -19.071 -4.712 -1.382 1.00 98.06 296 LEU A O 1
ATOM 2475 N N . ASP A 1 297 ? -19.482 -2.842 -0.186 1.00 98.12 297 ASP A N 1
ATOM 2476 C CA . ASP A 1 297 ? -20.478 -2.251 -1.073 1.00 98.12 297 ASP A CA 1
ATOM 2477 C C . ASP A 1 297 ? -19.919 -0.977 -1.725 1.00 98.12 297 ASP A C 1
ATOM 2479 O O . ASP A 1 297 ? -19.183 -0.208 -1.097 1.00 98.12 297 ASP A O 1
ATOM 2483 N N . ILE A 1 298 ? -20.232 -0.768 -3.006 1.00 97.38 298 ILE A N 1
ATOM 2484 C CA . ILE A 1 298 ? -19.769 0.390 -3.780 1.00 97.38 298 ILE A CA 1
ATOM 2485 C C . ILE A 1 298 ? -20.962 0.996 -4.504 1.00 97.38 298 ILE A C 1
ATOM 2487 O O . ILE A 1 298 ? -21.504 0.406 -5.439 1.00 97.38 298 ILE A O 1
ATOM 2491 N N . GLN A 1 299 ? -21.309 2.220 -4.125 1.00 97.12 299 GLN A N 1
ATOM 2492 C CA . GLN A 1 299 ? -22.433 2.951 -4.698 1.00 97.12 299 GLN A CA 1
ATOM 2493 C C . GLN A 1 299 ? -21.939 4.187 -5.439 1.00 97.12 299 GLN A C 1
ATOM 2495 O O . GLN A 1 299 ? -20.930 4.786 -5.066 1.00 97.12 299 GLN A O 1
ATOM 2500 N N . LYS A 1 300 ? -22.653 4.596 -6.491 1.00 93.56 300 LYS A N 1
ATOM 2501 C CA . LYS A 1 300 ? -22.451 5.930 -7.062 1.00 93.56 300 LYS A CA 1
ATOM 2502 C C . LYS A 1 300 ? -23.004 6.960 -6.091 1.00 93.56 300 LYS A C 1
ATOM 2504 O O . LYS A 1 300 ? -24.098 6.789 -5.561 1.00 93.56 300 LYS A O 1
ATOM 2509 N N . THR A 1 301 ? -22.261 8.034 -5.879 1.00 84.06 301 THR A N 1
ATOM 2510 C CA . THR A 1 301 ? -22.765 9.166 -5.111 1.00 84.06 301 THR A CA 1
ATOM 2511 C C . THR A 1 301 ? -23.847 9.854 -5.945 1.00 84.06 301 THR A C 1
ATOM 2513 O O . THR A 1 301 ? -23.544 10.409 -7.001 1.00 84.06 301 THR A O 1
ATOM 2516 N N . ASN A 1 302 ? -25.104 9.833 -5.494 1.00 69.50 302 ASN A N 1
ATOM 2517 C CA . ASN A 1 302 ? -26.133 10.683 -6.087 1.00 69.50 302 ASN A CA 1
ATOM 2518 C C . ASN A 1 302 ? -25.783 12.136 -5.758 1.00 69.50 302 ASN A C 1
ATOM 2520 O O . ASN A 1 302 ? -25.870 12.561 -4.606 1.00 69.50 302 ASN A O 1
ATOM 2524 N N . ASN A 1 303 ? -25.364 12.898 -6.765 1.00 52.97 303 ASN A N 1
ATOM 2525 C CA . ASN A 1 303 ? -25.304 14.352 -6.667 1.00 52.97 303 ASN A CA 1
ATOM 2526 C C . ASN A 1 303 ? -26.721 14.913 -6.858 1.00 52.97 303 ASN A C 1
ATOM 2528 O O . ASN A 1 303 ? -26.976 15.650 -7.805 1.00 52.97 303 ASN A O 1
ATOM 2532 N N . ASP A 1 304 ? -27.646 14.548 -5.971 1.00 45.00 304 ASP A N 1
ATOM 2533 C CA . ASP A 1 304 ? -28.910 15.267 -5.842 1.00 45.00 304 ASP A CA 1
ATOM 2534 C C . ASP A 1 304 ? -28.612 16.530 -5.033 1.00 45.00 304 ASP A C 1
ATOM 2536 O O . ASP A 1 304 ? -28.646 16.505 -3.804 1.00 45.00 304 ASP A O 1
ATOM 2540 N N . ASN A 1 305 ? -28.141 17.561 -5.743 1.00 40.88 305 ASN A N 1
ATOM 2541 C CA . ASN A 1 305 ? -28.244 19.000 -5.460 1.00 40.88 305 ASN A CA 1
ATOM 2542 C C . ASN A 1 305 ? -27.278 19.746 -6.403 1.00 40.88 305 ASN A C 1
ATOM 2544 O O . ASN A 1 305 ? -26.154 20.091 -6.026 1.00 40.88 305 ASN A O 1
ATOM 2548 N N . GLN A 1 306 ? -27.724 19.945 -7.647 1.00 36.94 306 GLN A N 1
ATOM 2549 C CA . GLN A 1 306 ? -27.438 21.182 -8.380 1.00 36.94 306 GLN A CA 1
ATOM 2550 C C . GLN A 1 306 ? -28.513 22.202 -8.025 1.00 36.94 306 GLN A C 1
ATOM 2552 O O . GLN A 1 306 ? -29.685 21.781 -7.904 1.00 36.94 306 GLN A O 1
#

Organism: NCBI:txid1031542

InterPro domains:
  IPR022605 Protein of unknown function DUF2920 [PF11144] (12-298)
  IPR029058 Alpha/Beta hydrolase fold [SSF53474] (43-227)

Foldseek 3Di:
DDQPDCVSVQVVVVVVLVVVVVCCVVVVDPPPAAAEDEDEDQDPVNDFQQQQDVLLQVVQLVLLCCLVVPPDDDPDNDDAAEQEDFASSLLSVLLNCLQFVLSHAEGEYAQYAQACPQVVLQSFAVVVVPLVPRAVDWDCVSHVRYIYRYTYHHLEYCDPVDPRDCDQLVRQSSGSPDLVSLLQSLVFFAHAYEYEAFCPAPRRHHPVSVVSSVVSCVVSVHHYDYDYHYDPVSDPCAQQNDRYRRSPHDSVVSCVVCVVVSVVDDDTDSDDQRKGWDDRPQKIWMWHDDPSGIDIDIDGDPPPDD

pLDDT: mean 93.58, std 8.49, range [36.94, 98.81]

Radius of gyration: 22.69 Å; chains: 1; bounding box: 59×44×65 Å

Sequence (306 aa):
QKLNTFEEFYPAMDYLNKKITDMKNNLEFDKDYYLDLSTTIQPTKNEYQNFGIMQAMDIINAILYIKANLPFKIMSWDIKTILVGSSHGGYLANLCAKIAPWNIDYIVDNSSYVCFKKIWRVIGFGKEIDYIKYPCFATFHFFNNIKLCCFDKTHWTTNKQSPYYFSNARRMIRDILVEEHLKTQSFYPKPKYIFYHSKFDIEIAPFEDKEELFSILKKLSFDVDLIKIISEKDIDGKFIKNLEHGMGMSIKTLIKKHLNEILKEPLQDKSCKKEISYKCDDLTYTFKEEDDKILLDIQKTNNDNQ